Protein AF-A0A835IKH9-F1 (afdb_monomer_lite)

Organism: NCBI:txid261450

Foldseek 3Di:
DPPPDDPDPPDDDDDPDDDPPPDDDPVVVPPDPPPDDDDDPVCVVVPPDDDDPDDDDPDDLVVVVCPAQCVVCLVVLLVCQVVDQEDEDEDAPRSCVQQVSLVSCVVVPLLVQFAAEDEDQDPVCLVVSQVVNCVSVVHDEQACTYEDEPPDGSHDPNHRYYYYYPLQQVLLVLLLVLLVVLPDFADADPVCNVVQVVLLPLDDPLDDSSSSSSVLVVCVVVVVDPVVCVNNRTDSVSSVSSVVSSVVVVVVVCVVPPPPSDDDDPDVDHVSRNRSGSHDYDYDYPVVPDDD

InterPro domains:
  IPR027417 P-loop containing nucleoside triphosphate hydrolase [G3DSA:3.40.50.300] (40-197)
  IPR027417 P-loop containing nucleoside triphosphate hydrolase [SSF52540] (58-181)

Radius of gyration: 28.36 Å; chains: 1; bounding box: 48×45×103 Å

Structure (mmCIF, N/CA/C/O backbone):
data_AF-A0A835IKH9-F1
#
_entry.id   AF-A0A835IKH9-F1
#
loop_
_atom_site.group_PDB
_atom_site.id
_atom_site.type_symbol
_atom_site.label_atom_id
_atom_site.label_alt_id
_atom_site.label_comp_id
_atom_site.label_asym_id
_atom_site.label_entity_id
_atom_site.label_seq_id
_atom_site.pdbx_PDB_ins_code
_atom_site.Cartn_x
_atom_site.Cartn_y
_atom_site.Cartn_z
_atom_site.occupancy
_atom_site.B_iso_or_equiv
_atom_site.auth_seq_id
_atom_site.auth_comp_id
_atom_site.auth_asym_id
_atom_site.auth_atom_id
_atom_site.pdbx_PDB_model_num
ATOM 1 N N . MET A 1 1 ? -4.787 15.982 52.748 1.00 37.25 1 MET A N 1
ATOM 2 C CA . MET A 1 1 ? -3.464 16.384 53.278 1.00 37.25 1 MET A CA 1
ATOM 3 C C . MET A 1 1 ? -2.354 15.425 52.815 1.00 37.25 1 MET A C 1
ATOM 5 O O . MET A 1 1 ? -1.615 14.912 53.637 1.00 37.25 1 MET A O 1
ATOM 9 N N . LEU A 1 2 ? -2.223 15.139 51.511 1.00 38.31 2 LEU A N 1
ATOM 10 C CA . LEU A 1 2 ? -1.161 14.246 50.994 1.00 38.31 2 LEU A CA 1
ATOM 11 C C . LEU A 1 2 ? -0.398 14.823 49.787 1.00 38.31 2 LEU A C 1
ATOM 13 O O . LEU A 1 2 ? 0.524 14.180 49.296 1.00 38.31 2 LEU A O 1
ATOM 17 N N . ASP A 1 3 ? -0.714 16.048 49.358 1.00 37.41 3 ASP A N 1
ATOM 18 C CA . ASP A 1 3 ? -0.035 16.710 48.232 1.00 37.41 3 ASP A CA 1
ATOM 19 C C . ASP A 1 3 ? 1.155 17.589 48.653 1.00 37.41 3 ASP A C 1
ATOM 21 O O . ASP A 1 3 ? 1.734 18.295 47.833 1.00 37.41 3 ASP A O 1
ATOM 25 N N . SER A 1 4 ? 1.578 17.509 49.916 1.00 48.09 4 SER A N 1
ATOM 26 C CA . SER A 1 4 ? 2.620 18.380 50.477 1.00 48.09 4 SER A CA 1
ATOM 27 C C . SER A 1 4 ? 3.957 17.672 50.718 1.00 48.09 4 SER A C 1
ATOM 29 O O . SER A 1 4 ? 4.697 18.069 51.611 1.00 48.09 4 SER A O 1
ATOM 31 N N . ILE A 1 5 ? 4.292 16.613 49.969 1.00 43.69 5 ILE A N 1
ATOM 32 C CA . ILE A 1 5 ? 5.592 15.934 50.126 1.00 43.69 5 ILE A CA 1
ATOM 33 C C . ILE A 1 5 ? 6.611 16.544 49.145 1.00 43.69 5 ILE A C 1
ATOM 35 O O . ILE A 1 5 ? 6.487 16.342 47.931 1.00 43.69 5 ILE A O 1
ATOM 39 N N . PRO A 1 6 ? 7.631 17.280 49.626 1.00 40.69 6 PRO A N 1
ATOM 40 C CA . PRO A 1 6 ? 8.635 17.891 48.765 1.00 40.69 6 PRO A CA 1
ATOM 41 C C . PRO A 1 6 ? 9.505 16.829 48.074 1.00 40.69 6 PRO A C 1
ATOM 43 O O . PRO A 1 6 ? 10.029 15.909 48.697 1.00 40.69 6 PRO A O 1
ATOM 46 N N . LYS A 1 7 ? 9.687 16.983 46.757 1.00 50.19 7 LYS A N 1
ATOM 47 C CA . LYS A 1 7 ? 10.396 16.037 45.871 1.00 50.19 7 LYS A CA 1
ATOM 48 C C . LYS A 1 7 ? 11.925 16.196 45.843 1.00 50.19 7 LYS A C 1
ATOM 50 O O . LYS A 1 7 ? 12.571 15.628 44.971 1.00 50.19 7 LYS A O 1
ATOM 55 N N . ASN A 1 8 ? 12.522 16.933 46.780 1.00 41.19 8 ASN A N 1
ATOM 56 C CA . ASN A 1 8 ? 13.977 17.099 46.866 1.00 41.19 8 ASN A CA 1
ATOM 57 C C . ASN A 1 8 ? 14.473 16.726 48.267 1.00 41.19 8 ASN A C 1
ATOM 59 O O . ASN A 1 8 ? 14.292 17.476 49.220 1.00 41.19 8 ASN A O 1
ATOM 63 N N . LEU A 1 9 ? 15.113 15.559 48.379 1.00 51.41 9 LEU A N 1
ATOM 64 C CA . LEU A 1 9 ? 15.534 14.943 49.645 1.00 51.41 9 LEU A CA 1
ATOM 65 C C . LEU A 1 9 ? 16.794 15.549 50.299 1.00 51.41 9 LEU A C 1
ATOM 67 O O . LEU A 1 9 ? 17.193 15.071 51.354 1.00 51.41 9 LEU A O 1
ATOM 71 N N . ASN A 1 10 ? 17.408 16.591 49.729 1.00 50.12 10 ASN A N 1
ATOM 72 C CA . ASN A 1 10 ? 18.646 17.183 50.267 1.00 50.12 10 ASN A CA 1
ATOM 73 C C . ASN A 1 10 ? 18.495 18.603 50.826 1.00 50.12 10 ASN A C 1
ATOM 75 O O . ASN A 1 10 ? 19.497 19.220 51.179 1.00 50.12 10 ASN A O 1
ATOM 79 N N . HIS A 1 11 ? 17.275 19.130 50.942 1.00 47.19 11 HIS A N 1
ATOM 80 C CA . HIS A 1 11 ? 17.058 20.400 51.630 1.00 47.19 11 HIS A CA 1
ATOM 81 C C . HIS A 1 11 ? 16.046 20.228 52.757 1.00 47.19 11 HIS A C 1
ATOM 83 O O . HIS A 1 11 ? 14.885 19.892 52.530 1.00 47.19 11 HIS A O 1
ATOM 89 N N . THR A 1 12 ? 16.508 20.461 53.985 1.00 45.16 12 THR A N 1
ATOM 90 C CA . THR A 1 12 ? 15.720 20.392 55.217 1.00 45.16 12 THR A CA 1
ATOM 91 C C . THR A 1 12 ? 14.761 21.579 55.262 1.00 45.16 12 THR A C 1
ATOM 93 O O . THR A 1 12 ? 15.064 22.622 55.839 1.00 45.16 12 THR A O 1
ATOM 96 N N . TRP A 1 13 ? 13.620 21.466 54.589 1.00 46.72 13 TRP A N 1
ATOM 97 C CA . TRP A 1 13 ? 12.565 22.466 54.695 1.00 46.72 13 TRP A CA 1
ATOM 98 C C . TRP A 1 13 ? 11.983 22.420 56.116 1.00 46.72 13 TRP A C 1
ATOM 100 O O . TRP A 1 13 ? 11.507 21.377 56.561 1.00 46.72 13 TRP A O 1
ATOM 110 N N . LYS A 1 14 ? 12.100 23.531 56.854 1.00 49.41 14 LYS A N 1
ATOM 111 C CA . LYS A 1 14 ? 11.530 23.694 58.196 1.00 49.41 14 LYS A CA 1
ATOM 112 C C . LYS A 1 14 ? 10.186 24.395 58.071 1.00 49.41 14 LYS A C 1
ATOM 114 O O . LYS A 1 14 ? 10.146 25.549 57.652 1.00 49.41 14 LYS A O 1
ATOM 119 N N . ASP A 1 15 ? 9.129 23.701 58.466 1.00 52.56 15 ASP A N 1
ATOM 120 C CA . ASP A 1 15 ? 7.788 24.266 58.547 1.00 52.56 15 ASP A CA 1
ATOM 121 C C . ASP A 1 15 ? 7.724 25.339 59.657 1.00 52.56 15 ASP A C 1
ATOM 123 O O . ASP A 1 15 ? 8.093 25.039 60.800 1.00 52.56 15 ASP A O 1
ATOM 127 N N . PRO A 1 16 ? 7.316 26.588 59.358 1.00 45.16 16 PRO A N 1
ATOM 128 C CA . PRO A 1 16 ? 7.163 27.642 60.357 1.00 45.16 16 PRO A CA 1
ATOM 129 C C . PRO A 1 16 ? 5.932 27.478 61.264 1.00 45.16 16 PRO A C 1
ATOM 131 O O . PRO A 1 16 ? 5.786 28.269 62.196 1.00 45.16 16 PRO A O 1
ATOM 134 N N . MET A 1 17 ? 5.069 26.478 61.050 1.00 47.41 17 MET A N 1
ATOM 135 C CA . MET A 1 17 ? 3.897 26.255 61.904 1.00 47.41 17 MET A CA 1
ATOM 136 C C . MET A 1 17 ? 3.612 24.759 62.146 1.00 47.41 17 MET A C 1
ATOM 138 O O . MET A 1 17 ? 2.617 24.228 61.661 1.00 47.41 17 MET A O 1
ATOM 142 N N . PRO A 1 18 ? 4.463 24.043 62.908 1.00 43.19 18 PRO A N 1
ATOM 143 C CA . PRO A 1 18 ? 4.184 22.657 63.262 1.00 43.19 18 PRO A CA 1
ATOM 144 C C . PRO A 1 18 ? 3.106 22.590 64.353 1.00 43.19 18 PRO A C 1
ATOM 146 O O . PRO A 1 18 ? 3.276 23.171 65.429 1.00 43.19 18 PRO A O 1
ATOM 149 N N . GLU A 1 19 ? 2.026 21.842 64.114 1.00 54.59 19 GLU A N 1
ATOM 150 C CA . GLU A 1 19 ? 1.134 21.431 65.200 1.00 54.59 19 GLU A CA 1
ATOM 151 C C . GLU A 1 19 ? 1.875 20.493 66.168 1.00 54.59 19 GLU A C 1
ATOM 153 O O . GLU A 1 19 ? 2.770 19.722 65.802 1.00 54.59 19 GLU A O 1
ATOM 158 N N . THR A 1 20 ? 1.540 20.602 67.451 1.00 39.66 20 THR A N 1
ATOM 159 C CA . THR A 1 20 ? 2.219 19.901 68.544 1.00 39.66 20 THR A CA 1
ATOM 160 C C . THR A 1 20 ? 2.068 18.382 68.416 1.00 39.66 20 THR A C 1
ATOM 162 O O . THR A 1 20 ? 1.055 17.821 68.818 1.00 39.66 20 THR A O 1
ATOM 165 N N . GLY A 1 21 ? 3.101 17.712 67.895 1.00 50.72 21 GLY A N 1
ATOM 166 C CA . GLY A 1 21 ? 3.221 16.248 67.903 1.00 50.72 21 GLY A CA 1
ATOM 167 C C . GLY A 1 21 ? 3.823 15.625 66.639 1.00 50.72 21 GLY A C 1
ATOM 168 O O . GLY A 1 21 ? 4.360 14.525 66.710 1.00 50.72 21 GLY A O 1
ATOM 169 N N . GLU A 1 22 ? 3.827 16.319 65.499 1.00 46.28 22 GLU A N 1
ATOM 170 C CA . GLU A 1 22 ? 4.215 15.726 64.207 1.00 46.28 22 GLU A CA 1
ATOM 171 C C . GLU A 1 22 ? 5.708 15.885 63.872 1.00 46.28 22 GLU A C 1
ATOM 173 O O . GLU A 1 22 ? 6.100 16.440 62.847 1.00 46.28 22 GLU A O 1
ATOM 178 N N . ARG A 1 23 ? 6.591 15.371 64.734 1.00 43.19 23 ARG A N 1
ATOM 179 C CA . ARG A 1 23 ? 8.006 15.177 64.373 1.00 43.19 23 ARG A CA 1
ATOM 180 C C . ARG A 1 23 ? 8.307 13.694 64.242 1.00 43.19 23 ARG A C 1
ATOM 182 O O . ARG A 1 23 ? 8.872 13.098 65.149 1.00 43.19 23 ARG A O 1
ATOM 189 N N . HIS A 1 24 ? 7.970 13.114 63.096 1.00 50.41 24 HIS A N 1
ATOM 190 C CA . HIS A 1 24 ? 8.446 11.778 62.742 1.00 50.41 24 HIS A CA 1
ATOM 191 C C . HIS A 1 24 ? 9.644 11.886 61.801 1.00 50.41 24 HIS A C 1
ATOM 193 O O . HIS A 1 24 ? 9.582 12.537 60.755 1.00 50.41 24 HIS A O 1
ATOM 199 N N . LEU A 1 25 ? 10.759 11.254 62.177 1.00 45.50 25 LEU A N 1
ATOM 200 C CA . LEU A 1 25 ? 11.936 11.175 61.322 1.00 45.50 25 LEU A CA 1
ATOM 201 C C . LEU A 1 25 ? 11.566 10.329 60.095 1.00 45.50 25 LEU A C 1
ATOM 203 O O . LEU A 1 25 ? 11.164 9.176 60.234 1.00 45.50 25 LEU A O 1
ATOM 207 N N . ALA A 1 26 ? 11.755 10.849 58.879 1.00 46.44 26 ALA A N 1
ATOM 208 C CA . ALA A 1 26 ? 11.460 10.119 57.634 1.00 46.44 26 ALA A CA 1
ATOM 209 C C . ALA A 1 26 ? 12.183 8.753 57.523 1.00 46.44 26 ALA A C 1
ATOM 211 O O . ALA A 1 26 ? 11.811 7.899 56.719 1.00 46.44 26 ALA A O 1
ATOM 212 N N . GLN A 1 27 ? 13.215 8.529 58.341 1.00 47.34 27 GLN A N 1
ATOM 213 C CA . GLN A 1 27 ? 13.939 7.266 58.447 1.00 47.34 27 GLN A CA 1
ATOM 214 C C . GLN A 1 27 ? 13.174 6.181 59.230 1.00 47.34 27 GLN A C 1
ATOM 216 O O . GLN A 1 27 ? 13.350 5.004 58.920 1.00 47.34 27 GLN A O 1
ATOM 221 N N . GLU A 1 28 ? 12.286 6.544 60.162 1.00 42.94 28 GLU A N 1
ATOM 222 C CA . GLU A 1 28 ? 11.482 5.596 60.957 1.00 42.94 28 GLU A CA 1
ATOM 223 C C . GLU A 1 28 ? 10.323 4.974 60.158 1.00 42.94 28 GLU A C 1
ATOM 225 O O . GLU A 1 28 ? 9.886 3.862 60.446 1.00 42.94 28 GLU A O 1
ATOM 230 N N . LEU A 1 29 ? 9.873 5.629 59.081 1.00 49.16 29 LEU A N 1
ATOM 231 C CA . LEU A 1 29 ? 8.755 5.164 58.246 1.00 49.16 29 LEU A CA 1
ATOM 232 C C . LEU A 1 29 ? 9.131 4.085 57.215 1.00 49.16 29 LEU A C 1
ATOM 234 O O . LEU A 1 29 ? 8.253 3.558 56.536 1.00 49.16 29 LEU A O 1
ATOM 238 N N . ARG A 1 30 ? 10.413 3.711 57.086 1.00 47.44 30 ARG A N 1
ATOM 239 C CA . ARG A 1 30 ? 10.838 2.662 56.135 1.00 47.44 30 ARG A CA 1
ATOM 240 C C . ARG A 1 30 ? 10.563 1.229 56.612 1.00 47.44 30 ARG A C 1
ATOM 242 O O . ARG A 1 30 ? 10.616 0.319 55.790 1.00 47.44 30 ARG A O 1
ATOM 249 N N . GLY A 1 31 ? 10.277 1.019 57.900 1.00 44.88 31 GLY A N 1
ATOM 250 C CA . GLY A 1 31 ? 10.139 -0.318 58.501 1.00 44.88 31 GLY A CA 1
ATOM 251 C C . GLY A 1 31 ? 8.714 -0.760 58.849 1.00 44.88 31 GLY A C 1
ATOM 252 O O . GLY A 1 31 ? 8.501 -1.930 59.159 1.00 44.88 31 GLY A O 1
ATOM 253 N N . ILE A 1 32 ? 7.726 0.135 58.797 1.00 43.34 32 ILE A N 1
ATOM 254 C CA . ILE A 1 32 ? 6.359 -0.176 59.230 1.00 43.34 32 ILE A CA 1
ATOM 255 C C . ILE A 1 32 ? 5.534 -0.577 58.003 1.00 43.34 32 ILE A C 1
ATOM 257 O O . ILE A 1 32 ? 5.243 0.246 57.137 1.00 43.34 32 ILE A O 1
ATOM 261 N N . ARG A 1 33 ? 5.132 -1.855 57.928 1.00 44.06 33 ARG A N 1
ATOM 262 C CA . ARG A 1 33 ? 4.077 -2.320 57.011 1.00 44.06 33 ARG A CA 1
ATOM 263 C C . ARG A 1 33 ? 2.766 -1.611 57.370 1.00 44.06 33 ARG A C 1
ATOM 265 O O . ARG A 1 33 ? 1.980 -2.114 58.169 1.00 44.06 33 ARG A O 1
ATOM 272 N N . LEU A 1 34 ? 2.530 -0.449 56.768 1.00 45.41 34 LEU A N 1
ATOM 273 C CA . LEU A 1 34 ? 1.249 0.253 56.808 1.00 45.41 34 LEU A CA 1
ATOM 274 C C . LEU A 1 34 ? 0.217 -0.549 56.003 1.00 45.41 34 LEU A C 1
ATOM 276 O O . LEU A 1 34 ? 0.010 -0.332 54.814 1.00 45.41 34 LEU A O 1
ATOM 280 N N . SER A 1 35 ? -0.416 -1.508 56.672 1.00 44.59 35 SER A N 1
ATOM 281 C CA . SER A 1 35 ? -1.502 -2.352 56.160 1.00 44.59 35 SER A CA 1
ATOM 282 C C . SER A 1 35 ? -2.884 -1.689 56.278 1.00 44.59 35 SER A C 1
ATOM 284 O O . SER A 1 35 ? -3.884 -2.374 56.454 1.00 44.59 35 SER A O 1
ATOM 286 N N . GLY A 1 36 ? -2.971 -0.358 56.181 1.00 41.34 36 GLY A N 1
ATOM 287 C CA . GLY A 1 36 ? -4.218 0.346 56.507 1.00 41.34 36 GLY A CA 1
ATOM 288 C C . GLY A 1 36 ? -4.447 1.703 55.849 1.00 41.34 36 GLY A C 1
ATOM 289 O O . GLY A 1 36 ? -5.314 2.432 56.312 1.00 41.34 36 GLY A O 1
ATOM 290 N N . TYR A 1 37 ? -3.712 2.068 54.794 1.00 45.50 37 TYR A N 1
ATOM 291 C CA . TYR A 1 37 ? -4.066 3.261 54.020 1.00 45.50 37 TYR A CA 1
ATOM 292 C C . TYR A 1 37 ? -4.958 2.881 52.846 1.00 45.50 37 TYR A C 1
ATOM 294 O O . TYR A 1 37 ? -4.521 2.229 51.895 1.00 45.50 37 TYR A O 1
ATOM 302 N N . ASP A 1 38 ? -6.213 3.310 52.930 1.00 53.66 38 ASP A N 1
ATOM 303 C CA . ASP A 1 38 ? -7.192 3.180 51.865 1.00 53.66 38 ASP A CA 1
ATOM 304 C C . ASP A 1 38 ? -6.682 3.945 50.635 1.00 53.66 38 ASP A C 1
ATOM 306 O O . ASP A 1 38 ? -6.637 5.177 50.598 1.00 53.66 38 ASP A O 1
ATOM 310 N N . MET A 1 39 ? -6.169 3.208 49.647 1.00 54.81 39 MET A N 1
ATOM 311 C CA . MET A 1 39 ? -5.642 3.824 48.434 1.00 54.81 39 MET A CA 1
ATOM 312 C C . MET A 1 39 ? -6.788 4.511 47.670 1.00 54.81 39 MET A C 1
ATOM 314 O O . MET A 1 39 ? -7.838 3.893 47.476 1.00 54.81 39 MET A O 1
ATOM 318 N N . PRO A 1 40 ? -6.601 5.751 47.188 1.00 60.12 40 PRO A N 1
ATOM 319 C CA . PRO A 1 40 ? -7.570 6.407 46.313 1.00 60.12 40 PRO A CA 1
ATOM 320 C C . PRO A 1 40 ? -7.885 5.539 45.085 1.00 60.12 40 PRO A C 1
ATOM 322 O O . PRO A 1 40 ? -6.970 4.909 44.552 1.00 60.12 40 PRO A O 1
ATOM 325 N N . GLU A 1 41 ? -9.135 5.518 44.606 1.00 57.81 41 GLU A N 1
ATOM 326 C CA . GLU A 1 41 ? -9.556 4.674 43.465 1.00 57.81 41 GLU A CA 1
ATOM 327 C C . GLU A 1 41 ? -8.652 4.843 42.236 1.00 57.81 41 GLU A C 1
ATOM 329 O O . GLU A 1 41 ? -8.158 3.857 41.694 1.00 57.81 41 GLU A O 1
ATOM 334 N N . TRP A 1 42 ? -8.307 6.086 41.880 1.00 50.91 42 TRP A N 1
ATOM 335 C CA . TRP A 1 42 ? -7.398 6.379 40.763 1.00 50.91 42 TRP A CA 1
ATOM 336 C C . TRP A 1 42 ? -6.014 5.723 40.916 1.00 50.91 42 TRP A C 1
ATOM 338 O O . TRP A 1 42 ? -5.363 5.387 39.928 1.00 50.91 42 TRP A O 1
ATOM 348 N N . LYS A 1 43 ? -5.558 5.528 42.160 1.00 55.78 43 LYS A N 1
ATOM 349 C CA . LYS A 1 43 ? -4.279 4.895 42.491 1.00 55.78 43 LYS A CA 1
ATOM 350 C C . LYS A 1 43 ? -4.416 3.377 42.587 1.00 55.78 43 LYS A C 1
ATOM 352 O O . LYS A 1 43 ? -3.477 2.691 42.207 1.00 55.78 43 LYS A O 1
ATOM 357 N N . LYS A 1 44 ? -5.570 2.850 43.018 1.00 65.25 44 LYS A N 1
ATOM 358 C CA . LYS A 1 44 ? -5.912 1.413 42.950 1.00 65.25 44 LYS A CA 1
ATOM 359 C C . LYS A 1 44 ? -5.944 0.918 41.497 1.00 65.25 44 LYS A C 1
ATOM 361 O O . LYS A 1 44 ? -5.433 -0.162 41.217 1.00 65.25 44 LYS A O 1
ATOM 366 N N . ASP A 1 45 ? -6.444 1.737 40.573 1.00 56.75 45 ASP A N 1
ATOM 367 C CA . ASP A 1 45 ? -6.517 1.401 39.144 1.00 56.75 45 ASP A CA 1
ATOM 368 C C . ASP A 1 45 ? -5.171 1.488 38.410 1.00 56.75 45 ASP A C 1
ATOM 370 O O . ASP A 1 45 ? -4.955 0.774 37.426 1.00 56.75 45 ASP A O 1
ATOM 374 N N . ALA A 1 46 ? -4.253 2.328 38.896 1.00 50.56 46 ALA A N 1
ATOM 375 C CA . ALA A 1 46 ? -2.930 2.534 38.308 1.00 50.56 46 ALA A CA 1
ATOM 376 C C . ALA A 1 46 ? -1.824 1.649 38.921 1.00 50.56 46 ALA A C 1
ATOM 378 O O . ALA A 1 46 ? -0.767 1.480 38.312 1.00 50.56 46 ALA A O 1
ATOM 379 N N . TYR A 1 47 ? -2.023 1.088 40.121 1.00 45.41 47 TYR A N 1
ATOM 380 C CA . TYR A 1 47 ? -0.993 0.299 40.802 1.00 45.41 47 TYR A CA 1
ATOM 381 C C . TYR A 1 47 ? -0.829 -1.081 40.149 1.00 45.41 47 TYR A C 1
ATOM 383 O O . TYR A 1 47 ? -1.758 -1.884 40.113 1.00 45.41 47 TYR A O 1
ATOM 391 N N . GLY A 1 48 ? 0.366 -1.369 39.628 1.00 51.75 48 GLY A N 1
ATOM 392 C CA . GLY A 1 48 ? 0.712 -2.681 39.062 1.00 51.75 48 GLY A CA 1
ATOM 393 C C . GLY A 1 48 ? 0.203 -2.957 37.640 1.00 51.75 48 GLY A C 1
ATOM 394 O O . GLY A 1 48 ? 0.442 -4.047 37.128 1.00 51.75 48 GLY A O 1
ATOM 395 N N . LYS A 1 49 ? -0.458 -1.996 36.978 1.00 52.47 49 LYS A N 1
ATOM 396 C CA . LYS A 1 49 ? -0.883 -2.104 35.571 1.00 52.47 49 LYS A CA 1
ATOM 397 C C . LYS A 1 49 ? -0.063 -1.160 34.690 1.00 52.47 49 LYS A C 1
ATOM 399 O O . LYS A 1 49 ? 0.261 -0.048 35.099 1.00 52.47 49 LYS A O 1
ATOM 404 N N . THR A 1 50 ? 0.259 -1.595 33.472 1.00 49.03 50 THR A N 1
ATOM 405 C CA . THR A 1 50 ? 0.900 -0.759 32.444 1.00 49.03 50 THR A CA 1
ATOM 406 C C . THR A 1 50 ? 0.110 0.541 32.262 1.00 49.03 50 THR A C 1
ATOM 408 O O . THR A 1 50 ? -1.112 0.492 32.111 1.00 49.03 50 THR A O 1
ATOM 411 N N . LEU A 1 51 ? 0.799 1.690 32.284 1.00 45.12 51 LEU A N 1
ATOM 412 C CA . LEU A 1 51 ? 0.220 3.025 32.084 1.00 45.12 51 LEU A CA 1
ATOM 413 C C . LEU A 1 51 ? -0.571 3.071 30.765 1.00 45.12 51 LEU A C 1
ATOM 415 O O . LEU A 1 51 ? 0.011 3.174 29.688 1.00 45.12 51 LEU A O 1
ATOM 419 N N . THR A 1 52 ? -1.897 2.984 30.849 1.00 46.84 52 THR A N 1
ATOM 420 C CA . THR A 1 52 ? -2.809 3.176 29.713 1.00 46.84 52 THR A CA 1
ATOM 421 C C . THR A 1 52 ? -3.327 4.609 29.707 1.00 46.84 52 THR A C 1
ATOM 423 O O . THR A 1 52 ? -3.829 5.085 30.723 1.00 46.84 52 THR A O 1
ATOM 426 N N . PHE A 1 53 ? -3.210 5.301 28.573 1.00 43.84 53 PHE A N 1
ATOM 427 C CA . PHE A 1 53 ? -3.752 6.648 28.392 1.00 43.84 53 PHE A CA 1
ATOM 428 C C . PHE A 1 53 ? -5.272 6.580 28.158 1.00 43.84 53 PHE A C 1
ATOM 430 O O . PHE A 1 53 ? -5.710 5.946 27.203 1.00 43.84 53 PHE A O 1
ATOM 437 N N . GLY A 1 54 ? -6.065 7.246 29.008 1.00 51.88 54 GLY A N 1
ATOM 438 C CA . GLY A 1 54 ? -7.528 7.376 28.871 1.00 51.88 54 GLY A CA 1
ATOM 439 C C . GLY A 1 54 ? -8.344 6.685 29.975 1.00 51.88 54 GLY A C 1
ATOM 440 O O . GLY A 1 54 ? -7.851 5.802 30.676 1.00 51.88 54 GLY A O 1
ATOM 441 N N . GLN A 1 55 ? -9.607 7.098 30.151 1.00 49.38 55 GLN A N 1
ATOM 442 C CA . GLN A 1 55 ? -10.550 6.423 31.053 1.00 49.38 55 GLN A CA 1
ATOM 443 C C . GLN A 1 55 ? -10.902 5.039 30.492 1.00 49.38 55 GLN A C 1
ATOM 445 O O . GLN A 1 55 ? -11.461 4.932 29.400 1.00 49.38 55 GLN A O 1
ATOM 450 N N . ARG A 1 56 ? -10.613 3.967 31.242 1.00 52.09 56 ARG A N 1
ATOM 451 C CA . ARG A 1 56 ? -11.071 2.623 30.874 1.00 52.09 56 ARG A CA 1
ATOM 452 C C . ARG A 1 56 ? -12.589 2.533 31.049 1.00 52.09 56 ARG A C 1
ATOM 454 O O . ARG A 1 56 ? -13.091 2.481 32.165 1.00 52.09 56 ARG A O 1
ATOM 461 N N . SER A 1 57 ? -13.299 2.486 29.925 1.00 57.31 57 SER A N 1
ATOM 462 C CA . SER A 1 57 ? -14.071 1.288 29.585 1.00 57.31 57 SER A CA 1
ATOM 463 C C . SER A 1 57 ? -14.470 0.350 30.735 1.00 57.31 57 SER A C 1
ATOM 465 O O . SER A 1 57 ? -13.726 -0.604 30.930 1.00 57.31 57 SER A O 1
ATOM 467 N N . LYS A 1 58 ? -15.581 0.529 31.473 1.00 61.78 58 LYS A N 1
ATOM 468 C CA . LYS A 1 58 ? -16.115 -0.578 32.316 1.00 61.78 58 LYS A CA 1
ATOM 469 C C . LYS A 1 58 ? -16.783 -1.672 31.471 1.00 61.78 58 LYS A C 1
ATOM 471 O O . LYS A 1 58 ? -16.968 -2.787 31.944 1.00 61.78 58 LYS A O 1
ATOM 476 N N . LEU A 1 59 ? -17.153 -1.325 30.240 1.00 65.19 59 LEU A N 1
ATOM 477 C CA . LEU A 1 59 ? -17.761 -2.214 29.255 1.00 65.19 59 LEU A CA 1
ATOM 478 C C . LEU A 1 59 ? -16.735 -3.185 28.673 1.00 65.19 59 LEU A C 1
ATOM 480 O O . LEU A 1 59 ? -15.554 -2.843 28.543 1.00 65.19 59 LEU A O 1
ATOM 484 N N . SER A 1 60 ? -17.203 -4.358 28.251 1.00 80.31 60 SER A N 1
ATOM 485 C CA . SER A 1 60 ? -16.387 -5.284 27.465 1.00 80.31 60 SER A CA 1
ATOM 486 C C . SER A 1 60 ? -15.958 -4.643 26.138 1.00 80.31 60 SER A C 1
ATOM 488 O O . SER A 1 60 ? -16.623 -3.747 25.612 1.00 80.31 60 SER A O 1
ATOM 490 N N . ILE A 1 61 ? -14.844 -5.102 25.563 1.00 79.00 61 ILE A N 1
ATOM 491 C CA . ILE A 1 61 ? -14.325 -4.564 24.295 1.00 79.00 61 ILE A CA 1
ATOM 492 C C . ILE A 1 61 ? -15.347 -4.683 23.150 1.00 79.00 61 ILE A C 1
ATOM 494 O O . ILE A 1 61 ? -15.448 -3.800 22.301 1.00 79.00 61 ILE A O 1
ATOM 498 N N . GLN A 1 62 ? -16.173 -5.732 23.165 1.00 78.38 62 GLN A N 1
ATOM 499 C CA . GLN A 1 62 ? -17.231 -5.941 22.178 1.00 78.38 62 GLN A CA 1
ATOM 500 C C . GLN A 1 62 ? -18.371 -4.928 22.334 1.00 78.38 62 GLN A C 1
ATOM 502 O O . GLN A 1 62 ? -18.801 -4.340 21.344 1.00 78.38 62 GLN A O 1
ATOM 507 N N . GLU A 1 63 ? -18.830 -4.665 23.559 1.00 83.38 63 GLU A N 1
ATOM 508 C CA . GLU A 1 63 ? -19.871 -3.660 23.824 1.00 83.38 63 GLU A CA 1
ATOM 509 C C . GLU A 1 63 ? -19.395 -2.246 23.475 1.00 83.38 63 GLU A C 1
ATOM 511 O O . GLU A 1 63 ? -20.146 -1.458 22.897 1.00 83.38 63 GLU A O 1
ATOM 516 N N . GLN A 1 64 ? -18.123 -1.936 23.752 1.00 82.44 64 GLN A N 1
ATOM 517 C CA . GLN A 1 64 ? -17.510 -0.674 23.333 1.00 82.44 64 GLN A CA 1
ATOM 518 C C . GLN A 1 64 ? -17.558 -0.516 21.808 1.00 82.44 64 GLN A C 1
ATOM 520 O O . GLN A 1 64 ? -17.996 0.527 21.321 1.00 82.44 64 GLN A O 1
ATOM 525 N N . ARG A 1 65 ? -17.192 -1.556 21.045 1.00 83.00 65 ARG A N 1
ATOM 526 C CA . ARG A 1 65 ? -17.259 -1.544 19.572 1.00 83.00 65 ARG A CA 1
ATOM 527 C C . ARG A 1 65 ? -18.686 -1.364 19.053 1.00 83.00 65 ARG A C 1
ATOM 529 O O . ARG A 1 65 ? -18.895 -0.598 18.116 1.00 83.00 65 ARG A O 1
ATOM 536 N N . GLN A 1 66 ? -19.668 -2.018 19.673 1.00 87.25 66 GLN A N 1
ATOM 537 C CA . GLN A 1 66 ? -21.083 -1.898 19.294 1.00 87.25 66 GLN A CA 1
ATOM 538 C C . GLN A 1 66 ? -21.674 -0.511 19.591 1.00 87.25 66 GLN A C 1
ATOM 540 O O . GLN A 1 66 ? -22.615 -0.087 18.920 1.00 87.25 66 GLN A O 1
ATOM 545 N N . SER A 1 67 ? -21.114 0.209 20.568 1.00 88.56 67 SER A N 1
ATOM 546 C CA . SER A 1 67 ? -21.538 1.570 20.917 1.00 88.56 67 SER A CA 1
ATOM 547 C C . SER A 1 67 ? -21.106 2.632 19.894 1.00 88.56 67 SER A C 1
ATOM 549 O O . SER A 1 67 ? -21.688 3.719 19.853 1.00 88.56 67 SER A O 1
ATOM 551 N N . LEU A 1 68 ? -20.111 2.329 19.047 1.00 89.25 68 LEU A N 1
ATOM 552 C CA . LEU A 1 68 ? -19.580 3.278 18.069 1.00 89.25 68 LEU A CA 1
ATOM 553 C C . LEU A 1 68 ? -20.614 3.587 16.971 1.00 89.25 68 LEU A C 1
ATOM 555 O O . LEU A 1 68 ? -21.249 2.666 16.450 1.00 89.25 68 LEU A O 1
ATOM 559 N N . PRO A 1 69 ? -20.743 4.856 16.530 1.00 90.19 69 PRO A N 1
ATOM 560 C CA . PRO A 1 69 ? -21.725 5.250 15.516 1.00 90.19 69 PRO A CA 1
ATOM 561 C C . PRO A 1 69 ? -21.669 4.424 14.224 1.00 90.19 69 PRO A C 1
ATOM 563 O O . PRO A 1 69 ? -22.711 4.111 13.650 1.00 90.19 69 PRO A O 1
ATOM 566 N N . ILE A 1 70 ? -20.467 4.032 13.787 1.00 91.06 70 ILE A N 1
ATOM 567 C CA . ILE A 1 70 ? -20.267 3.262 12.553 1.00 91.06 70 ILE A CA 1
ATOM 568 C C . ILE A 1 70 ? -20.867 1.851 12.601 1.00 91.06 70 ILE A C 1
ATOM 570 O O . ILE A 1 70 ? -21.188 1.294 11.553 1.00 91.06 70 ILE A O 1
ATOM 574 N N . TYR A 1 71 ? -21.073 1.281 13.794 1.00 92.12 71 TYR A N 1
ATOM 575 C CA . TYR A 1 71 ? -21.597 -0.077 13.941 1.00 92.12 71 TYR A CA 1
ATOM 576 C C . TYR A 1 71 ? -23.007 -0.216 13.353 1.00 92.12 71 TYR A C 1
ATOM 578 O O . TYR A 1 71 ? -23.315 -1.215 12.702 1.00 92.12 71 TYR A O 1
ATOM 586 N N . LYS A 1 72 ? -23.843 0.823 13.497 1.00 92.50 72 LYS A N 1
ATOM 587 C CA . LYS A 1 72 ? -25.208 0.857 12.942 1.00 92.50 72 LYS A CA 1
ATOM 588 C C . LYS A 1 72 ? -25.223 0.733 11.416 1.00 92.50 72 LYS A C 1
ATOM 590 O O . LYS A 1 72 ? -26.149 0.151 10.867 1.00 92.50 72 LYS A O 1
ATOM 595 N N . LEU A 1 73 ? -24.179 1.235 10.755 1.00 92.38 73 LEU A N 1
ATOM 596 C CA . LEU A 1 73 ? -24.038 1.261 9.298 1.00 92.38 73 LEU A CA 1
ATOM 597 C C . LEU A 1 73 ? -23.180 0.106 8.760 1.00 92.38 73 LEU A C 1
ATOM 599 O O . LEU A 1 73 ? -22.893 0.065 7.569 1.00 92.38 73 LEU A O 1
ATOM 603 N N . LYS A 1 74 ? -22.768 -0.854 9.604 1.00 91.75 74 LYS A N 1
ATOM 604 C CA . LYS A 1 74 ? -21.859 -1.947 9.215 1.00 91.75 74 LYS A CA 1
ATOM 605 C C . LYS A 1 74 ? -22.331 -2.699 7.967 1.00 91.75 74 LYS A C 1
ATOM 607 O O . LYS A 1 74 ? -21.539 -2.923 7.057 1.00 91.75 74 LYS A O 1
ATOM 612 N N . LYS A 1 75 ? -23.609 -3.096 7.925 1.00 93.50 75 LYS A N 1
ATOM 613 C CA . LYS A 1 75 ? -24.170 -3.876 6.806 1.00 93.50 75 LYS A CA 1
ATOM 614 C C . LYS A 1 75 ? -24.198 -3.069 5.509 1.00 93.50 75 LYS A C 1
ATOM 616 O O . LYS A 1 75 ? -23.765 -3.568 4.479 1.00 93.50 75 LYS A O 1
ATOM 621 N N . GLU A 1 76 ? -24.663 -1.825 5.587 1.00 93.75 76 GLU A N 1
ATOM 622 C CA . GLU A 1 76 ? -24.712 -0.905 4.446 1.00 93.75 76 GLU A CA 1
ATOM 623 C C . GLU A 1 76 ? -23.310 -0.603 3.914 1.00 93.75 76 GLU A C 1
ATOM 625 O O . GLU A 1 76 ? -23.105 -0.596 2.707 1.00 93.75 76 GLU A O 1
ATOM 630 N N . LEU A 1 77 ? -22.326 -0.431 4.804 1.00 91.38 77 LEU A N 1
ATOM 631 C CA . LEU A 1 77 ? -20.938 -0.187 4.424 1.00 91.38 77 LEU A CA 1
ATOM 632 C C . LEU A 1 77 ? -20.337 -1.384 3.685 1.00 91.38 77 LEU A C 1
ATOM 634 O O . LEU A 1 77 ? -19.736 -1.199 2.634 1.00 91.38 77 LEU A O 1
ATOM 638 N N . VAL A 1 78 ? -20.506 -2.605 4.199 1.00 91.69 78 VAL A N 1
ATOM 639 C CA . VAL A 1 78 ? -19.980 -3.813 3.536 1.00 91.69 78 VAL A CA 1
ATOM 640 C C . VAL A 1 78 ? -20.637 -4.020 2.169 1.00 91.69 78 VAL A C 1
ATOM 642 O O . VAL A 1 78 ? -19.937 -4.335 1.208 1.00 91.69 78 VAL A O 1
ATOM 645 N N . GLN A 1 79 ? -21.949 -3.786 2.065 1.00 93.12 79 GLN A N 1
ATOM 646 C CA . GLN A 1 79 ? -22.666 -3.850 0.791 1.00 93.12 79 GLN A CA 1
ATOM 647 C C . GLN A 1 79 ? -22.160 -2.784 -0.191 1.00 93.12 79 GLN A C 1
ATOM 649 O O . GLN A 1 79 ? -21.825 -3.100 -1.326 1.00 93.12 79 GLN A O 1
ATOM 654 N N . ALA A 1 80 ? -22.004 -1.538 0.261 1.00 93.00 80 ALA A N 1
ATOM 655 C CA . ALA A 1 80 ? -21.497 -0.452 -0.572 1.00 93.00 80 ALA A CA 1
ATOM 656 C C . ALA A 1 80 ? -20.066 -0.708 -1.069 1.00 93.00 80 ALA A C 1
ATOM 658 O O . ALA A 1 80 ? -19.745 -0.324 -2.190 1.00 93.00 80 ALA A O 1
ATOM 659 N N . VAL A 1 81 ? -19.216 -1.362 -0.269 1.00 90.88 81 VAL A N 1
ATOM 660 C CA . VAL A 1 81 ? -17.874 -1.783 -0.708 1.00 90.88 81 VAL A CA 1
ATOM 661 C C . VAL A 1 81 ? -17.947 -2.906 -1.742 1.00 90.88 81 VAL A C 1
ATOM 663 O O . VAL A 1 81 ? -17.135 -2.925 -2.659 1.00 90.88 81 VAL A O 1
ATOM 666 N N . HIS A 1 82 ? -18.913 -3.819 -1.632 1.00 89.75 82 HIS A N 1
ATOM 667 C CA . HIS A 1 82 ? -19.101 -4.873 -2.630 1.00 89.75 82 HIS A CA 1
ATOM 668 C C . HIS A 1 82 ? -19.557 -4.311 -3.984 1.00 89.75 82 HIS A C 1
ATOM 670 O O . HIS A 1 82 ? -19.080 -4.744 -5.030 1.00 89.75 82 HIS A O 1
ATOM 676 N N . ASP A 1 83 ? -20.445 -3.316 -3.954 1.00 92.31 83 ASP A N 1
ATOM 677 C CA . ASP A 1 83 ? -21.065 -2.755 -5.156 1.00 92.31 83 ASP A CA 1
ATOM 678 C C . ASP A 1 83 ? -20.192 -1.695 -5.855 1.00 92.31 83 ASP A C 1
ATOM 680 O O . ASP A 1 83 ? -20.444 -1.350 -7.010 1.00 92.31 83 ASP A O 1
ATOM 684 N N . ASN A 1 84 ? -19.167 -1.158 -5.178 1.00 88.31 84 ASN A N 1
ATOM 685 C CA . ASN A 1 84 ? -18.355 -0.051 -5.684 1.00 88.31 84 ASN A CA 1
ATOM 686 C C . ASN A 1 84 ? -16.853 -0.315 -5.552 1.00 88.31 84 ASN A C 1
ATOM 688 O O . ASN A 1 84 ? -16.336 -0.554 -4.465 1.00 88.31 84 ASN A O 1
ATOM 692 N N . GLN A 1 85 ? -16.115 -0.111 -6.647 1.00 82.12 85 GLN A N 1
ATOM 693 C CA . GLN A 1 85 ? -14.649 -0.186 -6.644 1.00 82.12 85 GLN A CA 1
ATOM 694 C C . GLN A 1 85 ? -13.999 0.906 -5.767 1.00 82.12 85 GLN A C 1
ATOM 696 O O . GLN A 1 85 ? -12.927 0.695 -5.190 1.00 82.12 85 GLN A O 1
ATOM 701 N N . VAL A 1 86 ? -14.644 2.075 -5.667 1.00 87.62 86 VAL A N 1
ATOM 702 C CA . VAL A 1 86 ? -14.201 3.216 -4.854 1.00 87.62 86 VAL A CA 1
ATOM 703 C C . VAL A 1 86 ? -15.366 3.718 -4.012 1.00 87.62 86 VAL A C 1
ATOM 705 O O . VAL A 1 86 ? -16.408 4.085 -4.550 1.00 87.62 86 VAL A O 1
ATOM 708 N N . LEU A 1 87 ? -15.160 3.788 -2.696 1.00 89.00 87 LEU A N 1
ATOM 709 C CA . LEU A 1 87 ? -16.138 4.318 -1.747 1.00 89.00 87 LEU A CA 1
ATOM 710 C C . LEU A 1 87 ? -15.512 5.422 -0.891 1.00 89.00 87 LEU A C 1
ATOM 712 O O . LEU A 1 87 ? -14.442 5.245 -0.300 1.00 89.00 87 LEU A O 1
ATOM 716 N N . VAL A 1 88 ? -16.209 6.556 -0.794 1.00 89.06 88 VAL A N 1
ATOM 717 C CA . VAL A 1 88 ? -15.841 7.665 0.093 1.00 89.06 88 VAL A CA 1
ATOM 718 C C . VAL A 1 88 ? -16.669 7.570 1.367 1.00 89.06 88 VAL A C 1
ATOM 720 O O . VAL A 1 88 ? -17.892 7.676 1.327 1.00 89.06 88 VAL A O 1
ATOM 723 N N . VAL A 1 89 ? -15.999 7.394 2.506 1.00 86.81 89 VAL A N 1
ATOM 724 C CA . VAL A 1 89 ? -16.659 7.305 3.815 1.00 86.81 89 VAL A CA 1
ATOM 725 C C . VAL A 1 89 ? -16.363 8.565 4.618 1.00 86.81 89 VAL A C 1
ATOM 727 O O . VAL A 1 89 ? -15.206 8.860 4.929 1.00 86.81 89 VAL A O 1
ATOM 730 N N . ILE A 1 90 ? -17.422 9.287 4.984 1.00 88.56 90 ILE A N 1
ATOM 731 C CA . ILE A 1 90 ? -17.359 10.532 5.755 1.00 88.56 90 ILE A CA 1
ATOM 732 C C . ILE A 1 90 ? -17.932 10.286 7.152 1.00 88.56 90 ILE A C 1
ATOM 734 O O . ILE A 1 90 ? -18.932 9.593 7.321 1.00 88.56 90 ILE A O 1
ATOM 738 N N . GLY A 1 91 ? -17.304 10.865 8.173 1.00 85.06 91 GLY A N 1
ATOM 739 C CA . GLY A 1 91 ? -17.867 10.904 9.520 1.00 85.06 91 GLY A CA 1
ATOM 740 C C . GLY A 1 91 ? -16.985 11.672 10.497 1.00 85.06 91 GLY A C 1
ATOM 741 O O . GLY A 1 91 ? -15.801 11.894 10.237 1.00 85.06 91 GLY A O 1
ATOM 742 N N . GLU A 1 92 ? -17.520 12.000 11.667 1.00 87.00 92 GLU A N 1
ATOM 743 C CA . GLU A 1 92 ? -16.804 12.747 12.710 1.00 87.00 92 GLU A CA 1
ATOM 744 C C . GLU A 1 92 ? -15.643 11.954 13.340 1.00 87.00 92 GLU A C 1
ATOM 746 O O . GLU A 1 92 ? -15.589 10.720 13.295 1.00 87.00 92 GLU A O 1
ATOM 751 N N . THR A 1 93 ? -14.668 12.649 13.928 1.00 85.62 93 THR A N 1
ATOM 752 C CA . THR A 1 93 ? -13.591 12.004 14.700 1.00 85.62 93 THR A CA 1
ATOM 753 C C . THR A 1 93 ? -14.187 11.232 15.878 1.00 85.62 93 THR A C 1
ATOM 755 O O . THR A 1 93 ? -15.087 11.720 16.548 1.00 85.62 93 THR A O 1
ATOM 758 N N . GLY A 1 94 ? -13.704 10.013 16.129 1.00 82.62 94 GLY A N 1
ATOM 759 C CA . GLY A 1 94 ? -14.265 9.141 17.170 1.00 82.62 94 GLY A CA 1
ATOM 760 C C . GLY A 1 94 ? -15.450 8.283 16.715 1.00 82.62 94 GLY A C 1
ATOM 761 O O . GLY A 1 94 ? -15.876 7.407 17.456 1.00 82.62 94 GLY A O 1
ATOM 762 N N . SER A 1 95 ? -15.926 8.427 15.471 1.00 86.75 95 SER A N 1
ATOM 763 C CA . SER A 1 95 ? -17.014 7.589 14.943 1.00 86.75 95 SER A CA 1
ATOM 764 C C . SER A 1 95 ? -16.642 6.114 14.720 1.00 86.75 95 SER A C 1
ATOM 766 O O . SER A 1 95 ? -17.523 5.305 14.441 1.00 86.75 95 SER A O 1
ATOM 768 N N . GLY A 1 96 ? -15.352 5.765 14.805 1.00 85.75 96 GLY A N 1
ATOM 769 C CA . GLY A 1 96 ? -14.844 4.403 14.607 1.00 85.75 96 GLY A CA 1
ATOM 770 C C . GLY A 1 96 ? -14.370 4.070 13.187 1.00 85.75 96 GLY A C 1
ATOM 771 O O . GLY A 1 96 ? -14.093 2.912 12.915 1.00 85.75 96 GLY A O 1
ATOM 772 N N . LYS A 1 97 ? -14.244 5.048 12.274 1.00 88.12 97 LYS A N 1
ATOM 773 C CA . LYS A 1 97 ? -13.842 4.807 10.866 1.00 88.12 97 LYS A CA 1
ATOM 774 C C . LYS A 1 97 ? -12.551 3.990 10.733 1.00 88.12 97 LYS A C 1
ATOM 776 O O . LYS A 1 97 ? -12.568 2.886 10.209 1.00 88.12 97 LYS A O 1
ATOM 781 N N . THR A 1 98 ? -11.435 4.525 11.216 1.00 84.38 98 THR A N 1
ATOM 782 C CA . THR A 1 98 ? -10.103 3.935 11.005 1.00 84.38 98 THR A CA 1
ATOM 783 C C . THR A 1 98 ? -9.907 2.597 11.722 1.00 84.38 98 THR A C 1
ATOM 785 O O . THR A 1 98 ? -9.147 1.749 11.257 1.00 84.38 98 THR A O 1
ATOM 788 N N . THR A 1 99 ? -10.581 2.408 12.858 1.00 87.12 99 THR A N 1
ATOM 789 C CA . THR A 1 99 ? -10.461 1.196 13.675 1.00 87.12 99 THR A CA 1
ATOM 790 C C . THR A 1 99 ? -11.413 0.098 13.215 1.00 87.12 99 THR A C 1
ATOM 792 O O . THR A 1 99 ? -10.991 -1.046 13.112 1.00 87.12 99 THR A O 1
ATOM 795 N N . GLN A 1 100 ? -12.673 0.421 12.904 1.00 91.25 100 GLN A N 1
ATOM 796 C CA . GLN A 1 100 ? -13.704 -0.587 12.636 1.00 91.25 100 GLN A CA 1
ATOM 797 C C . GLN A 1 100 ? -13.852 -0.957 11.159 1.00 91.25 100 GLN A C 1
ATOM 799 O O . GLN A 1 100 ? -14.177 -2.103 10.869 1.00 91.25 100 GLN A O 1
ATOM 804 N N . VAL A 1 101 ? -13.615 -0.033 10.217 1.00 91.62 101 VAL A N 1
ATOM 805 C CA . VAL A 1 101 ? -13.820 -0.332 8.784 1.00 91.62 101 VAL A CA 1
ATOM 806 C C . VAL A 1 101 ? -12.910 -1.462 8.323 1.00 91.62 101 VAL A C 1
ATOM 808 O O . VAL A 1 101 ? -13.378 -2.386 7.669 1.00 91.62 101 VAL A O 1
ATOM 811 N N . THR A 1 102 ? -11.632 -1.425 8.703 1.00 91.38 102 THR A N 1
ATOM 812 C CA . THR A 1 102 ? -10.677 -2.493 8.381 1.00 91.38 102 THR A CA 1
ATOM 813 C C . THR A 1 102 ? -11.161 -3.833 8.926 1.00 91.38 102 THR A C 1
ATOM 815 O O . THR A 1 102 ? -11.230 -4.793 8.171 1.00 91.38 102 THR A O 1
ATOM 818 N N . GLN A 1 103 ? -11.595 -3.882 10.188 1.00 90.62 103 GLN A N 1
ATOM 819 C CA . GLN A 1 103 ? -12.117 -5.097 10.820 1.00 90.62 103 GLN A CA 1
ATOM 820 C C . GLN A 1 103 ? -13.371 -5.629 10.115 1.00 90.62 103 GLN A C 1
ATOM 822 O O . GLN A 1 103 ? -13.460 -6.823 9.860 1.00 90.62 103 GLN A O 1
ATOM 827 N N . TYR A 1 104 ? -14.315 -4.765 9.729 1.00 92.31 104 TYR A N 1
ATOM 828 C CA . TYR A 1 104 ? -15.515 -5.197 9.003 1.00 92.31 104 TYR A CA 1
ATOM 829 C C . TYR A 1 104 ? -15.189 -5.786 7.631 1.00 92.31 104 TYR A C 1
ATOM 831 O O . TYR A 1 104 ? -15.854 -6.724 7.202 1.00 92.31 104 TYR A O 1
ATOM 839 N N . LEU A 1 105 ? -14.157 -5.273 6.961 1.00 90.50 105 LEU A N 1
ATOM 840 C CA . LEU A 1 105 ? -13.671 -5.831 5.702 1.00 90.50 105 LEU A CA 1
ATOM 841 C C . LEU A 1 105 ? -12.982 -7.190 5.905 1.00 90.50 105 LEU A C 1
ATOM 843 O O . LEU A 1 105 ? -13.197 -8.096 5.100 1.00 90.50 105 LEU A O 1
ATOM 847 N N . VAL A 1 106 ? -12.219 -7.371 6.991 1.00 90.12 106 VAL A N 1
ATOM 848 C CA . VAL A 1 106 ? -11.685 -8.695 7.369 1.00 90.12 106 VAL A CA 1
ATOM 849 C C . VAL A 1 106 ? -12.830 -9.680 7.605 1.00 90.12 106 VAL A C 1
ATOM 851 O O . VAL A 1 106 ? -12.859 -10.749 7.003 1.00 90.12 106 VAL A O 1
ATOM 854 N N . GLU A 1 107 ? -13.808 -9.301 8.430 1.00 90.50 107 GLU A N 1
ATOM 855 C CA . GLU A 1 107 ? -14.972 -10.130 8.770 1.00 90.50 107 GLU A CA 1
ATOM 856 C C . GLU A 1 107 ? -15.839 -10.467 7.542 1.00 90.50 107 GLU A C 1
ATOM 858 O O . GLU A 1 107 ? -16.447 -11.533 7.488 1.00 90.50 107 GLU A O 1
ATOM 863 N N . ALA A 1 108 ? -15.878 -9.584 6.539 1.00 89.62 108 ALA A N 1
ATOM 864 C CA . ALA A 1 108 ? -16.559 -9.813 5.266 1.00 89.62 108 ALA A CA 1
ATOM 865 C C . ALA A 1 108 ? -15.755 -10.685 4.276 1.00 89.62 108 ALA A C 1
ATOM 867 O O . ALA A 1 108 ? -16.247 -10.981 3.189 1.00 89.62 108 ALA A O 1
ATOM 868 N N . GLY A 1 109 ? -14.540 -11.114 4.635 1.00 88.12 109 GLY A N 1
ATOM 869 C CA . GLY A 1 109 ? -13.734 -12.051 3.850 1.00 88.12 109 GLY A CA 1
ATOM 870 C C . GLY A 1 109 ? -12.838 -11.414 2.785 1.00 88.12 109 GLY A C 1
ATOM 871 O O . GLY A 1 109 ? -12.280 -12.138 1.955 1.00 88.12 109 GLY A O 1
ATOM 872 N N . TYR A 1 110 ? -12.640 -10.091 2.806 1.00 85.62 110 TYR A N 1
ATOM 873 C CA . TYR A 1 110 ? -11.760 -9.411 1.842 1.00 85.62 110 TYR A CA 1
ATOM 874 C C . TYR A 1 110 ? -10.281 -9.804 1.998 1.00 85.62 110 TYR A C 1
ATOM 876 O O . TYR A 1 110 ? -9.514 -9.678 1.049 1.00 85.62 110 TYR A O 1
ATOM 884 N N . THR A 1 111 ? -9.888 -10.356 3.149 1.00 85.38 111 THR A N 1
ATOM 885 C CA . THR A 1 111 ? -8.519 -10.826 3.417 1.00 85.38 111 THR A CA 1
ATOM 886 C C . THR A 1 111 ? -8.210 -12.227 2.886 1.00 85.38 111 THR A C 1
ATOM 888 O O . THR A 1 111 ? -7.087 -12.701 3.013 1.00 85.38 111 THR A O 1
ATOM 891 N N . THR A 1 112 ? -9.175 -12.913 2.263 1.00 81.75 112 THR A N 1
ATOM 892 C CA . THR A 1 112 ? -8.960 -14.270 1.720 1.00 81.75 112 THR A CA 1
ATOM 893 C C . THR A 1 112 ? -7.988 -14.308 0.540 1.00 81.75 112 THR A C 1
ATOM 895 O O . THR A 1 112 ? -7.355 -15.335 0.305 1.00 81.75 112 THR A O 1
ATOM 898 N N . LYS A 1 113 ? -7.872 -13.205 -0.210 1.00 70.69 113 LYS A N 1
ATOM 899 C CA . LYS A 1 113 ? -7.030 -13.101 -1.414 1.00 70.69 113 LYS A CA 1
ATOM 900 C C . LYS A 1 113 ? -5.908 -12.068 -1.302 1.00 70.69 113 LYS A C 1
ATOM 902 O O . LYS A 1 113 ? -5.129 -11.943 -2.239 1.00 70.69 113 LYS A O 1
ATOM 907 N N . GLY A 1 114 ? -5.808 -11.328 -0.198 1.00 78.25 114 GLY A N 1
ATOM 908 C CA . GLY A 1 114 ? -4.795 -10.287 -0.026 1.00 78.25 114 GLY A CA 1
ATOM 909 C C . GLY A 1 114 ? -4.859 -9.595 1.331 1.00 78.25 114 GLY A C 1
ATOM 910 O O . GLY A 1 114 ? -5.615 -9.998 2.211 1.00 78.25 114 GLY A O 1
ATOM 911 N N . LYS A 1 115 ? -4.055 -8.543 1.499 1.00 85.44 115 LYS A N 1
ATOM 912 C CA . LYS A 1 115 ? -3.978 -7.762 2.742 1.00 85.44 115 LYS A CA 1
ATOM 913 C C . LYS A 1 115 ? -4.767 -6.459 2.633 1.00 85.44 115 LYS A C 1
ATOM 915 O O . LYS A 1 115 ? -4.867 -5.868 1.560 1.00 85.44 115 LYS A O 1
ATOM 920 N N . ILE A 1 116 ? -5.282 -5.971 3.756 1.00 89.12 116 ILE A N 1
ATOM 921 C CA . ILE A 1 116 ? -5.940 -4.665 3.856 1.00 89.12 116 ILE A CA 1
ATOM 922 C C . ILE A 1 116 ? -4.922 -3.631 4.324 1.00 89.12 116 ILE A C 1
ATOM 924 O O . ILE A 1 116 ? -4.346 -3.748 5.407 1.00 89.12 116 ILE A O 1
ATOM 928 N N . GLY A 1 117 ? -4.731 -2.587 3.520 1.00 89.75 117 GLY A N 1
ATOM 929 C CA . GLY A 1 117 ? -3.870 -1.457 3.849 1.00 89.75 117 GLY A CA 1
ATOM 930 C C . GLY A 1 117 ? -4.664 -0.255 4.331 1.00 89.75 117 GLY A C 1
ATOM 931 O O . GLY A 1 117 ? -5.577 0.196 3.647 1.00 89.75 117 GLY A O 1
ATOM 932 N N . CYS A 1 118 ? -4.292 0.302 5.482 1.00 90.25 118 CYS A N 1
ATOM 933 C CA . CYS A 1 118 ? -4.848 1.566 5.959 1.00 90.25 118 CYS A CA 1
ATOM 934 C C . CYS A 1 118 ? -3.734 2.606 6.093 1.00 90.25 118 CYS A C 1
ATOM 936 O O . CYS A 1 118 ? -2.842 2.471 6.933 1.00 90.25 118 CYS A O 1
ATOM 938 N N . THR A 1 119 ? -3.777 3.649 5.263 1.00 89.62 119 THR A N 1
ATOM 939 C CA . THR A 1 119 ? -2.821 4.758 5.327 1.00 89.62 119 THR A CA 1
ATOM 940 C C . THR A 1 119 ? -3.151 5.708 6.471 1.00 89.62 119 THR A C 1
ATOM 942 O O . THR A 1 119 ? -4.314 5.994 6.752 1.00 89.62 119 THR A O 1
ATOM 945 N N . GLN A 1 120 ? -2.118 6.197 7.152 1.00 85.81 120 GLN A N 1
ATOM 946 C CA . GLN A 1 120 ? -2.205 7.202 8.201 1.00 85.81 120 GLN A CA 1
ATOM 947 C C . GLN A 1 120 ? -1.180 8.315 7.948 1.00 85.81 120 GLN A C 1
ATOM 949 O O . GLN A 1 120 ? 0.011 8.028 7.788 1.00 85.81 120 GLN A O 1
ATOM 954 N N . PRO A 1 121 ? -1.574 9.596 8.048 1.00 83.88 121 PRO A N 1
ATOM 955 C CA . PRO A 1 121 ? -0.662 10.709 7.780 1.00 83.88 121 PRO A CA 1
ATOM 956 C C . PRO A 1 121 ? 0.438 10.851 8.841 1.00 83.88 121 PRO A C 1
ATOM 958 O O . PRO A 1 121 ? 1.459 11.501 8.621 1.00 83.88 121 PRO A O 1
ATOM 961 N N . ARG A 1 122 ? 0.252 10.261 10.032 1.00 85.75 122 ARG A N 1
ATOM 962 C CA . ARG A 1 122 ? 1.183 10.382 11.163 1.00 85.75 122 ARG A CA 1
ATOM 963 C C . ARG A 1 122 ? 1.681 9.015 11.614 1.00 85.75 122 ARG A C 1
ATOM 965 O O . ARG A 1 122 ? 0.883 8.121 11.877 1.00 85.75 122 ARG A O 1
ATOM 972 N N . ARG A 1 123 ? 2.997 8.905 11.841 1.00 89.19 123 ARG A N 1
ATOM 973 C CA . ARG A 1 123 ? 3.646 7.702 12.405 1.00 89.19 123 ARG A CA 1
ATOM 974 C C . ARG A 1 123 ? 2.980 7.243 13.702 1.00 89.19 123 ARG A C 1
ATOM 976 O O . ARG A 1 123 ? 2.631 6.080 13.835 1.00 89.19 123 ARG A O 1
ATOM 983 N N . VAL A 1 124 ? 2.754 8.184 14.621 1.00 89.56 124 VAL A N 1
ATOM 984 C CA . VAL A 1 124 ? 2.150 7.900 15.932 1.00 89.56 124 VAL A CA 1
ATOM 985 C C . VAL A 1 124 ? 0.735 7.338 15.790 1.00 89.56 124 VAL A C 1
ATOM 987 O O . VAL A 1 124 ? 0.374 6.449 16.549 1.00 89.56 124 VAL A O 1
ATOM 990 N N . ALA A 1 125 ? -0.027 7.807 14.79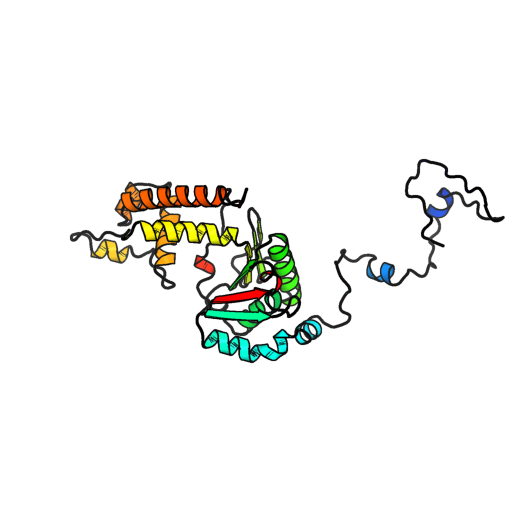3 1.00 88.50 125 ALA A N 1
ATOM 991 C CA . ALA A 1 125 ? -1.371 7.310 14.511 1.00 88.50 125 ALA A CA 1
ATOM 992 C C . ALA A 1 125 ? -1.340 5.893 13.920 1.00 88.50 125 ALA A C 1
ATOM 994 O O . ALA A 1 125 ? -2.097 5.045 14.375 1.00 88.50 125 ALA A O 1
ATOM 995 N N . ALA A 1 126 ? -0.438 5.604 12.973 1.00 89.31 126 ALA A N 1
ATOM 996 C CA . ALA A 1 126 ? -0.281 4.253 12.422 1.00 89.31 126 ALA A CA 1
ATOM 997 C C . ALA A 1 126 ? 0.026 3.228 13.526 1.00 89.31 126 ALA A C 1
ATOM 999 O O . ALA A 1 126 ? -0.649 2.209 13.639 1.00 89.31 126 ALA A O 1
ATOM 1000 N N . THR A 1 127 ? 0.997 3.538 14.391 1.00 92.12 127 THR A N 1
ATOM 1001 C CA . THR A 1 127 ? 1.397 2.651 15.488 1.00 92.12 127 THR A CA 1
ATOM 1002 C C . THR A 1 127 ? 0.318 2.525 16.564 1.00 92.12 127 THR A C 1
ATOM 1004 O O . THR A 1 127 ? 0.082 1.423 17.052 1.00 92.12 127 THR A O 1
ATOM 1007 N N . SER A 1 128 ? -0.341 3.621 16.966 1.00 91.00 128 SER A N 1
ATOM 1008 C CA . SER A 1 128 ? -1.360 3.566 18.023 1.00 91.00 128 SER A CA 1
ATOM 1009 C C . SER A 1 128 ? -2.633 2.863 17.562 1.00 91.00 128 SER A C 1
ATOM 1011 O O . SER A 1 128 ? -3.201 2.089 18.326 1.00 91.00 128 SER A O 1
ATOM 1013 N N . VAL A 1 129 ? -3.066 3.099 16.319 1.00 92.06 129 VAL A N 1
ATOM 1014 C CA . VAL A 1 129 ? -4.240 2.430 15.749 1.00 92.06 129 VAL A CA 1
ATOM 1015 C C . VAL A 1 129 ? -3.963 0.942 15.567 1.00 92.06 129 VAL A C 1
ATOM 1017 O O . VAL A 1 129 ? -4.786 0.146 15.994 1.00 92.06 129 VAL A O 1
ATOM 1020 N N . ALA A 1 130 ? -2.802 0.551 15.029 1.00 93.19 130 ALA A N 1
ATOM 1021 C CA . ALA A 1 130 ? -2.457 -0.865 14.889 1.00 93.19 130 ALA A CA 1
ATOM 1022 C C . ALA A 1 130 ? -2.454 -1.599 16.237 1.00 93.19 130 ALA A C 1
ATOM 1024 O O . ALA A 1 130 ? -2.993 -2.694 16.338 1.00 93.19 130 ALA A O 1
ATOM 1025 N N . LYS A 1 131 ? -1.904 -0.975 17.288 1.00 92.88 131 LYS A N 1
ATOM 1026 C CA . LYS A 1 131 ? -1.924 -1.532 18.649 1.00 92.88 131 LYS A CA 1
ATOM 1027 C C . LYS A 1 131 ? -3.340 -1.674 19.200 1.00 92.88 131 LYS A C 1
ATOM 1029 O O . LYS A 1 131 ? -3.685 -2.749 19.670 1.00 92.88 131 LYS A O 1
ATOM 1034 N N . GLY A 1 132 ? -4.159 -0.625 19.103 1.00 90.31 132 GLY A N 1
ATOM 1035 C CA . GLY A 1 132 ? -5.546 -0.676 19.573 1.00 90.31 132 GLY A CA 1
ATOM 1036 C C . GLY A 1 132 ? -6.381 -1.709 18.816 1.00 90.31 132 GLY A C 1
ATOM 1037 O O . GLY A 1 132 ? -7.144 -2.450 19.421 1.00 90.31 132 GLY A O 1
ATOM 1038 N N . VAL A 1 133 ? -6.184 -1.820 17.502 1.00 91.44 133 VAL A N 1
ATOM 1039 C CA . VAL A 1 133 ? -6.893 -2.805 16.678 1.00 91.44 133 VAL A CA 1
ATOM 1040 C C . VAL A 1 133 ? -6.406 -4.225 16.959 1.00 91.44 133 VAL A C 1
ATOM 1042 O O . VAL A 1 133 ? -7.239 -5.116 17.017 1.00 91.44 133 VAL A O 1
ATOM 1045 N N . ALA A 1 134 ? -5.115 -4.450 17.218 1.00 91.62 134 ALA A N 1
ATOM 1046 C CA . ALA A 1 134 ? -4.619 -5.760 17.653 1.00 91.62 134 ALA A CA 1
ATOM 1047 C C . ALA A 1 134 ? -5.237 -6.192 18.999 1.00 91.62 134 ALA A C 1
ATOM 1049 O O . ALA A 1 134 ? -5.662 -7.336 19.146 1.00 91.62 134 ALA A O 1
ATOM 1050 N N . GLU A 1 135 ? -5.367 -5.262 19.954 1.00 88.75 135 GLU A N 1
ATOM 1051 C CA . GLU A 1 135 ? -6.058 -5.508 21.229 1.00 88.75 135 GLU A CA 1
ATOM 1052 C C . GLU A 1 135 ? -7.553 -5.816 21.033 1.00 88.75 135 GLU A C 1
ATOM 1054 O O . GLU A 1 135 ? -8.084 -6.715 21.682 1.00 88.75 135 GLU A O 1
ATOM 1059 N N . GLU A 1 136 ? -8.231 -5.108 20.122 1.00 87.94 136 GLU A N 1
ATOM 1060 C CA . GLU A 1 136 ? -9.636 -5.359 19.770 1.00 87.94 136 GLU A CA 1
ATOM 1061 C C . GLU A 1 136 ? -9.850 -6.693 19.039 1.00 87.94 136 GLU A C 1
ATOM 1063 O O . GLU A 1 136 ? -10.887 -7.334 19.228 1.00 87.94 136 GLU A O 1
ATOM 1068 N N . PHE A 1 137 ? -8.889 -7.090 18.201 1.00 84.75 137 PHE A N 1
ATOM 1069 C CA . PHE A 1 137 ? -8.908 -8.336 17.435 1.00 84.75 137 PHE A CA 1
ATOM 1070 C C . PHE A 1 137 ? -8.530 -9.547 18.303 1.00 84.75 137 PHE A C 1
ATOM 1072 O O . PHE A 1 137 ? -8.926 -10.670 18.008 1.00 84.75 137 PHE A O 1
ATOM 1079 N N . GLY A 1 138 ? -7.814 -9.317 19.410 1.00 85.44 138 GLY A N 1
ATOM 1080 C CA . GLY A 1 138 ? -7.335 -10.367 20.308 1.00 85.44 138 GLY A CA 1
ATOM 1081 C C . GLY A 1 138 ? -6.061 -11.063 19.819 1.00 85.44 138 GLY A C 1
ATOM 1082 O O . GLY A 1 138 ? -5.755 -12.156 20.293 1.00 85.44 138 GLY A O 1
ATOM 1083 N N . CYS A 1 139 ? -5.317 -10.443 18.901 1.00 87.25 139 CYS A N 1
ATOM 1084 C CA . CYS A 1 139 ? -4.070 -10.969 18.347 1.00 87.25 139 CYS A CA 1
ATOM 1085 C C . CYS A 1 139 ? -2.852 -10.270 18.962 1.00 87.25 139 CYS A C 1
ATOM 1087 O O . CYS A 1 139 ? -2.959 -9.191 19.561 1.00 87.25 139 CYS A O 1
ATOM 1089 N N . ARG A 1 140 ? -1.653 -10.843 18.804 1.00 88.62 140 ARG A N 1
ATOM 1090 C CA . ARG A 1 140 ? -0.442 -10.074 19.113 1.00 88.62 140 ARG A CA 1
ATOM 1091 C C . ARG A 1 140 ? -0.195 -9.085 17.985 1.00 88.62 140 ARG A C 1
ATOM 1093 O O . ARG A 1 140 ? -0.395 -9.381 16.809 1.00 88.62 140 ARG A O 1
ATOM 1100 N N . LEU A 1 141 ? 0.268 -7.891 18.347 1.00 89.94 141 LEU A N 1
ATOM 1101 C CA . LEU A 1 141 ? 0.762 -6.944 17.356 1.00 89.94 141 LEU A CA 1
ATOM 1102 C C . LEU A 1 141 ? 1.873 -7.618 16.550 1.00 89.94 141 LEU A C 1
ATOM 1104 O O . LEU A 1 141 ? 2.773 -8.186 17.172 1.00 89.94 141 LEU A O 1
ATOM 1108 N N . ARG A 1 142 ? 1.818 -7.470 15.220 1.00 88.69 142 ARG A N 1
ATOM 1109 C CA . ARG A 1 142 ? 2.695 -8.059 14.192 1.00 88.69 142 ARG A CA 1
ATOM 1110 C C . ARG A 1 142 ? 2.185 -9.348 13.550 1.00 88.69 142 ARG A C 1
ATOM 1112 O O . ARG A 1 142 ? 2.582 -9.574 12.417 1.00 88.69 142 ARG A O 1
ATOM 1119 N N . GLU A 1 143 ? 1.334 -10.124 14.222 1.00 89.75 143 GLU A N 1
ATOM 1120 C CA . GLU A 1 143 ? 0.680 -11.313 13.645 1.00 89.75 143 GLU A CA 1
ATOM 1121 C C . GLU A 1 143 ? -0.395 -10.834 12.649 1.00 89.75 143 GLU A C 1
ATOM 1123 O O . GLU A 1 143 ? -0.080 -10.151 11.680 1.00 89.75 143 GLU A O 1
ATOM 1128 N N . GLU A 1 144 ? -1.683 -11.051 12.920 1.00 89.88 144 GLU A N 1
ATOM 1129 C CA . GLU A 1 144 ? -2.795 -10.685 12.027 1.00 89.88 144 GLU A CA 1
ATOM 1130 C C . GLU A 1 144 ? -2.911 -9.168 11.773 1.00 89.88 144 GLU A C 1
ATOM 1132 O O . GLU A 1 144 ? -3.316 -8.735 10.688 1.00 89.88 144 GLU A O 1
ATOM 1137 N N . VAL A 1 145 ? -2.520 -8.345 12.752 1.00 93.19 145 VAL A N 1
ATOM 1138 C CA . VAL A 1 145 ? -2.550 -6.878 12.671 1.00 93.19 145 VAL A CA 1
ATOM 1139 C C . VAL A 1 145 ? -1.156 -6.310 12.904 1.00 93.19 145 VAL A C 1
ATOM 1141 O O . VAL A 1 145 ? -0.537 -6.540 13.944 1.00 93.19 145 VAL A O 1
ATOM 1144 N N . GLY A 1 146 ? -0.683 -5.488 11.969 1.00 93.69 146 GLY A N 1
ATOM 1145 C CA . GLY A 1 146 ? 0.645 -4.887 12.031 1.00 93.69 146 GLY A CA 1
ATOM 1146 C C . GLY A 1 146 ? 0.704 -3.467 11.479 1.00 93.69 146 GLY A C 1
ATOM 1147 O O . GLY A 1 146 ? -0.289 -2.899 11.012 1.00 93.69 146 GLY A O 1
ATOM 1148 N N . TYR A 1 147 ? 1.893 -2.871 11.535 1.00 92.56 147 TYR A N 1
ATOM 1149 C CA . TYR A 1 147 ? 2.147 -1.567 10.929 1.00 92.56 147 TYR A CA 1
ATOM 1150 C C . TYR A 1 147 ? 3.494 -1.511 10.222 1.00 92.56 147 TYR A C 1
ATOM 1152 O O . TYR A 1 147 ? 4.458 -2.129 10.661 1.00 92.56 147 TYR A O 1
ATOM 1160 N N . ALA A 1 148 ? 3.576 -0.689 9.177 1.00 88.94 148 ALA A N 1
ATOM 1161 C CA . ALA A 1 148 ? 4.844 -0.290 8.582 1.00 88.94 148 ALA A CA 1
ATOM 1162 C C . ALA A 1 148 ? 4.965 1.224 8.541 1.00 88.94 148 ALA A C 1
ATOM 1164 O O . ALA A 1 148 ? 4.200 1.937 7.888 1.00 88.94 148 ALA A O 1
ATOM 1165 N N . ILE A 1 149 ? 5.983 1.719 9.223 1.00 88.62 149 ILE A N 1
ATOM 1166 C CA . ILE A 1 149 ? 6.399 3.106 9.144 1.00 88.62 149 ILE A CA 1
ATOM 1167 C C . ILE A 1 149 ? 7.856 3.146 8.715 1.00 88.62 149 ILE A C 1
ATOM 1169 O O . ILE A 1 149 ? 8.570 2.145 8.655 1.00 88.62 149 ILE A O 1
ATOM 1173 N N . ARG A 1 150 ? 8.341 4.339 8.398 1.00 81.25 150 ARG A N 1
ATOM 1174 C CA . ARG A 1 150 ? 9.729 4.455 7.979 1.00 81.25 150 ARG A CA 1
ATOM 1175 C C . ARG A 1 150 ? 10.685 3.983 9.081 1.00 81.25 150 ARG A C 1
ATOM 1177 O O . ARG A 1 150 ? 10.616 4.474 10.207 1.00 81.25 150 ARG A O 1
ATOM 1184 N N . PHE A 1 151 ? 11.624 3.124 8.677 1.00 82.00 151 PHE A N 1
ATOM 1185 C CA . PHE A 1 151 ? 12.642 2.475 9.515 1.00 82.00 151 PHE A CA 1
ATOM 1186 C C . PHE A 1 151 ? 12.118 1.446 10.516 1.00 82.00 151 PHE A C 1
ATOM 1188 O O . PHE A 1 151 ? 12.908 0.918 11.292 1.00 82.00 151 PHE A O 1
ATOM 1195 N N . GLU A 1 152 ? 10.823 1.152 10.502 1.00 86.44 152 GLU A N 1
ATOM 1196 C CA . GLU A 1 152 ? 10.216 0.249 11.467 1.00 86.44 152 GLU A CA 1
ATOM 1197 C C . GLU A 1 152 ? 9.050 -0.482 10.806 1.00 86.44 152 GLU A C 1
ATOM 1199 O O . GLU A 1 152 ? 7.998 0.099 10.539 1.00 86.44 152 G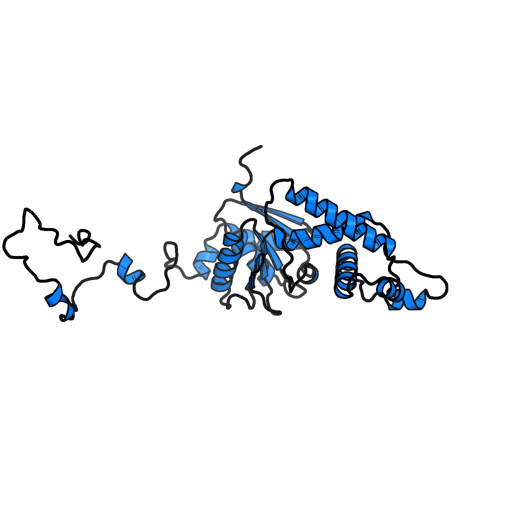LU A O 1
ATOM 1204 N N . ASP A 1 153 ? 9.273 -1.761 10.521 1.00 88.56 153 ASP A N 1
ATOM 1205 C CA . ASP A 1 153 ? 8.283 -2.655 9.933 1.00 88.56 153 ASP A CA 1
ATOM 1206 C C . ASP A 1 153 ? 7.927 -3.722 10.966 1.00 88.56 153 ASP A C 1
ATOM 1208 O O . ASP A 1 153 ? 8.764 -4.544 11.349 1.00 88.56 153 ASP A O 1
ATOM 1212 N N . CYS A 1 154 ? 6.705 -3.639 11.477 1.00 90.44 154 CYS A N 1
ATOM 1213 C CA . CYS A 1 154 ? 6.147 -4.524 12.485 1.00 90.44 154 CYS A CA 1
ATOM 1214 C C . CYS A 1 154 ? 5.040 -5.358 11.834 1.00 90.44 154 CYS A C 1
ATOM 1216 O O . CYS A 1 154 ? 3.866 -5.251 12.195 1.00 90.44 154 CYS A O 1
ATOM 1218 N N . THR A 1 155 ? 5.436 -6.170 10.852 1.00 87.88 155 THR A N 1
ATOM 1219 C CA . THR A 1 155 ? 4.590 -7.169 10.184 1.00 87.88 155 THR A CA 1
ATOM 1220 C C . THR A 1 155 ? 5.270 -8.531 10.107 1.00 87.88 155 THR A C 1
ATOM 1222 O O . THR A 1 155 ? 6.498 -8.655 10.254 1.00 87.88 155 THR A O 1
ATOM 1225 N N . GLU A 1 156 ? 4.445 -9.550 9.913 1.00 87.88 156 GLU A N 1
ATOM 1226 C CA . GLU A 1 156 ? 4.805 -10.925 9.592 1.00 87.88 156 GLU A CA 1
ATOM 1227 C C . GLU A 1 156 ? 4.035 -11.390 8.336 1.00 87.88 156 GLU A C 1
ATOM 1229 O O . GLU A 1 156 ? 3.144 -10.687 7.839 1.00 87.88 156 GLU A O 1
ATOM 1234 N N . PRO A 1 157 ? 4.416 -12.530 7.728 1.00 84.25 157 PRO A N 1
ATOM 1235 C CA . PRO A 1 157 ? 3.760 -13.018 6.513 1.00 84.25 157 PRO A CA 1
ATOM 1236 C C . PRO A 1 157 ? 2.253 -13.273 6.678 1.00 84.25 157 PRO A C 1
ATOM 1238 O O . PRO A 1 157 ? 1.518 -13.174 5.698 1.00 84.25 157 PRO A O 1
ATOM 1241 N N . ASP A 1 158 ? 1.807 -13.564 7.900 1.00 86.56 158 ASP A N 1
ATOM 1242 C CA . ASP A 1 158 ? 0.416 -13.788 8.306 1.00 86.56 158 ASP A CA 1
ATOM 1243 C C . ASP A 1 158 ? -0.376 -12.493 8.564 1.00 86.56 158 ASP A C 1
ATOM 1245 O O . ASP A 1 158 ? -1.590 -12.547 8.756 1.00 86.56 158 ASP A O 1
ATOM 1249 N N . THR A 1 159 ? 0.267 -11.319 8.520 1.00 89.06 159 THR A N 1
ATOM 1250 C CA . THR A 1 159 ? -0.424 -10.039 8.700 1.00 89.06 159 THR A CA 1
ATOM 1251 C C . THR A 1 159 ? -1.464 -9.807 7.616 1.00 89.06 159 THR A C 1
ATOM 1253 O O . THR A 1 159 ? -1.131 -9.670 6.440 1.00 89.06 159 THR A O 1
ATOM 1256 N N . VAL A 1 160 ? -2.727 -9.674 8.026 1.00 89.75 160 VAL A N 1
ATOM 1257 C CA . VAL A 1 160 ? -3.873 -9.430 7.142 1.00 89.75 160 VAL A CA 1
ATOM 1258 C C . VAL A 1 160 ? -4.292 -7.962 7.109 1.00 89.75 160 VAL A C 1
ATOM 1260 O O . VAL A 1 160 ? -4.783 -7.492 6.083 1.00 89.75 160 VAL A O 1
ATOM 1263 N N . VAL A 1 161 ? -4.066 -7.210 8.191 1.00 91.12 161 VAL A N 1
ATOM 1264 C CA . VAL A 1 161 ? -4.317 -5.761 8.252 1.00 91.12 161 VAL A CA 1
ATOM 1265 C C . VAL A 1 161 ? -3.020 -5.027 8.551 1.00 91.12 161 VAL A C 1
ATOM 1267 O O . VAL A 1 161 ? -2.409 -5.211 9.604 1.00 91.12 161 VAL A O 1
ATOM 1270 N N . LYS A 1 162 ? -2.619 -4.143 7.638 1.00 91.06 162 LYS A N 1
ATOM 1271 C CA . LYS A 1 162 ? -1.364 -3.399 7.725 1.00 91.06 162 LYS A CA 1
ATOM 1272 C C . LYS A 1 162 ? -1.628 -1.891 7.723 1.00 91.06 162 LYS A C 1
ATOM 1274 O O . LYS A 1 162 ? -2.072 -1.307 6.734 1.00 91.06 162 LYS A O 1
ATOM 1279 N N . TYR A 1 163 ? -1.336 -1.246 8.850 1.00 91.88 163 TYR A N 1
ATOM 1280 C CA . TYR A 1 163 ? -1.405 0.209 8.997 1.00 91.88 163 TYR A CA 1
ATOM 1281 C C . TYR A 1 163 ? -0.094 0.846 8.548 1.00 91.88 163 TYR A C 1
ATOM 1283 O O . TYR A 1 163 ? 0.971 0.544 9.082 1.00 91.88 163 TYR A O 1
ATOM 1291 N N . VAL A 1 164 ? -0.138 1.745 7.573 1.00 88.75 164 VAL A N 1
ATOM 1292 C CA . VAL A 1 164 ? 1.077 2.310 6.976 1.00 88.75 164 VAL A CA 1
ATOM 1293 C C . VAL A 1 164 ? 1.060 3.822 6.975 1.00 88.75 164 VAL A C 1
ATOM 1295 O O . VAL A 1 164 ? 0.004 4.441 6.944 1.00 88.75 164 VAL A O 1
ATOM 1298 N N . THR A 1 165 ? 2.231 4.451 6.990 1.00 88.00 165 THR A N 1
ATOM 1299 C CA . THR A 1 165 ? 2.304 5.891 6.695 1.00 88.00 165 THR A CA 1
ATOM 1300 C C . THR A 1 165 ? 2.314 6.154 5.200 1.00 88.00 165 THR A C 1
ATOM 1302 O O . THR A 1 165 ? 2.910 5.377 4.459 1.00 88.00 165 THR A O 1
ATOM 1305 N N . ASP A 1 166 ? 1.777 7.295 4.774 1.00 83.25 166 ASP A N 1
ATOM 1306 C CA . ASP A 1 166 ? 1.702 7.706 3.362 1.00 83.25 166 ASP A CA 1
ATOM 1307 C C . ASP A 1 166 ? 3.055 7.591 2.638 1.00 83.25 166 ASP A C 1
ATOM 1309 O O . ASP A 1 166 ? 3.141 7.121 1.505 1.00 83.25 166 ASP A O 1
ATOM 1313 N N . GLY A 1 167 ? 4.149 7.929 3.330 1.00 80.00 167 GLY A N 1
ATOM 1314 C CA . GLY A 1 167 ? 5.510 7.831 2.796 1.00 80.00 167 GLY A CA 1
ATOM 1315 C C . GLY A 1 167 ? 5.989 6.409 2.466 1.00 80.00 167 GLY A C 1
ATOM 1316 O O . GLY A 1 167 ? 6.954 6.273 1.714 1.00 80.00 167 GLY A O 1
ATOM 1317 N N . MET A 1 168 ? 5.349 5.365 3.007 1.00 80.94 168 MET A N 1
ATOM 1318 C CA . MET A 1 168 ? 5.638 3.969 2.652 1.00 80.94 168 MET A CA 1
ATOM 1319 C C . MET A 1 168 ? 5.112 3.653 1.253 1.00 80.94 168 MET A C 1
ATOM 1321 O O . MET A 1 168 ? 5.874 3.193 0.410 1.00 80.94 168 MET A O 1
ATOM 1325 N N . ILE A 1 169 ? 3.851 4.004 0.987 1.00 80.44 169 ILE A N 1
ATOM 1326 C CA . ILE A 1 169 ? 3.181 3.770 -0.298 1.00 80.44 169 ILE A CA 1
ATOM 1327 C C . ILE A 1 169 ? 3.710 4.705 -1.390 1.00 80.44 169 ILE A C 1
ATOM 1329 O O . ILE A 1 169 ? 3.916 4.296 -2.533 1.00 80.44 169 ILE A O 1
ATOM 1333 N N . LEU A 1 170 ? 3.982 5.965 -1.040 1.00 83.56 170 LEU A N 1
ATOM 1334 C CA . LEU A 1 170 ? 4.408 6.984 -1.996 1.00 83.56 170 LEU A CA 1
ATOM 1335 C C . LEU A 1 170 ? 5.654 6.562 -2.787 1.00 83.56 170 LEU A C 1
ATOM 1337 O O . LEU A 1 170 ? 5.752 6.845 -3.974 1.00 83.56 170 LEU A O 1
ATOM 1341 N N . ARG A 1 171 ? 6.601 5.849 -2.166 1.00 79.00 171 ARG A N 1
ATOM 1342 C CA . ARG A 1 171 ? 7.837 5.401 -2.836 1.00 79.00 171 ARG A CA 1
ATOM 1343 C C . ARG A 1 171 ? 7.569 4.494 -4.028 1.00 79.00 171 ARG A C 1
ATOM 1345 O O . ARG A 1 171 ? 8.258 4.608 -5.039 1.00 79.00 171 ARG A O 1
ATOM 1352 N N . GLU A 1 172 ? 6.593 3.613 -3.891 1.00 84.19 172 GLU A N 1
ATOM 1353 C CA . GLU A 1 172 ? 6.218 2.653 -4.919 1.00 84.19 172 GLU A CA 1
ATOM 1354 C C . GLU A 1 172 ? 5.393 3.332 -6.010 1.00 84.19 172 GLU A C 1
ATOM 1356 O O . GLU A 1 172 ? 5.674 3.147 -7.193 1.00 84.19 172 GLU A O 1
ATOM 1361 N N . ILE A 1 173 ? 4.485 4.237 -5.624 1.00 88.00 173 ILE A N 1
ATOM 1362 C CA . ILE A 1 173 ? 3.749 5.089 -6.567 1.00 88.00 173 ILE A CA 1
ATOM 1363 C C . ILE A 1 173 ? 4.713 5.910 -7.434 1.00 88.00 173 ILE A C 1
ATOM 1365 O O . ILE A 1 173 ? 4.531 5.986 -8.645 1.00 88.00 173 ILE A O 1
ATOM 1369 N N . LEU A 1 174 ? 5.773 6.488 -6.860 1.00 89.56 174 LEU A N 1
ATOM 1370 C CA . LEU A 1 174 ? 6.761 7.248 -7.637 1.00 89.56 174 LEU A CA 1
ATOM 1371 C C . LEU A 1 174 ? 7.497 6.384 -8.657 1.00 89.56 174 LEU A C 1
ATOM 1373 O O . LEU A 1 174 ? 7.776 6.847 -9.763 1.00 89.56 174 LEU A O 1
ATOM 1377 N N . THR A 1 175 ? 7.808 5.140 -8.297 1.00 90.25 175 THR A N 1
ATOM 1378 C CA . THR A 1 175 ? 8.388 4.177 -9.233 1.00 90.25 175 THR A CA 1
ATOM 1379 C C . THR A 1 175 ? 7.402 3.866 -10.360 1.00 90.25 175 THR A C 1
ATOM 1381 O O . THR A 1 175 ? 7.786 3.936 -11.525 1.00 90.25 175 THR A O 1
ATOM 1384 N N . ILE A 1 176 ? 6.131 3.607 -10.040 1.00 91.38 176 ILE A N 1
ATOM 1385 C CA . ILE A 1 176 ? 5.076 3.345 -11.030 1.00 91.38 176 ILE A CA 1
ATOM 1386 C C . ILE A 1 176 ? 4.917 4.532 -11.989 1.00 91.38 176 ILE A C 1
ATOM 1388 O O . ILE A 1 176 ? 4.985 4.346 -13.202 1.00 91.38 176 ILE A O 1
ATOM 1392 N N . ILE A 1 177 ? 4.781 5.756 -11.470 1.00 92.44 177 ILE A N 1
ATOM 1393 C CA . ILE A 1 177 ? 4.654 6.978 -12.282 1.00 92.44 177 ILE A CA 1
ATOM 1394 C C . ILE A 1 177 ? 5.858 7.130 -13.216 1.00 92.44 177 ILE A C 1
ATOM 1396 O O . ILE A 1 177 ? 5.699 7.410 -14.405 1.00 92.44 177 ILE A O 1
ATOM 1400 N N . ALA A 1 178 ? 7.069 6.915 -12.697 1.00 93.38 178 ALA A N 1
ATOM 1401 C CA . ALA A 1 178 ? 8.279 7.016 -13.497 1.00 93.38 178 ALA A CA 1
ATOM 1402 C C . ALA A 1 178 ? 8.332 5.964 -14.613 1.00 93.38 178 ALA A C 1
ATOM 1404 O O . ALA A 1 178 ? 8.740 6.288 -15.726 1.00 93.38 178 ALA A O 1
ATOM 1405 N N . MET A 1 179 ? 7.891 4.734 -14.342 1.00 92.12 179 MET A N 1
ATOM 1406 C CA . MET A 1 179 ? 7.814 3.665 -15.339 1.00 92.12 179 MET A CA 1
ATOM 1407 C C . MET A 1 179 ? 6.777 3.977 -16.423 1.00 92.12 179 MET A C 1
ATOM 1409 O O . MET A 1 179 ? 7.095 3.880 -17.608 1.00 92.12 179 MET A O 1
ATOM 1413 N N . ILE A 1 180 ? 5.583 4.445 -16.043 1.00 92.31 180 ILE A N 1
ATOM 1414 C CA . ILE A 1 180 ? 4.516 4.830 -16.984 1.00 92.31 180 ILE A CA 1
ATOM 1415 C C . ILE A 1 180 ? 4.999 5.927 -17.939 1.00 92.31 180 ILE A C 1
ATOM 1417 O O . ILE A 1 180 ? 4.807 5.827 -19.150 1.00 92.31 180 ILE A O 1
ATOM 1421 N N . GLN A 1 181 ? 5.696 6.941 -17.419 1.00 91.31 181 GLN A N 1
ATOM 1422 C CA . GLN A 1 181 ? 6.194 8.065 -18.216 1.00 91.31 181 GLN A CA 1
ATOM 1423 C C . GLN A 1 181 ? 7.184 7.644 -19.315 1.00 91.31 181 GLN A C 1
ATOM 1425 O O . GLN A 1 181 ? 7.377 8.364 -20.297 1.00 91.31 181 GLN A O 1
ATOM 1430 N N . THR A 1 182 ? 7.841 6.491 -19.167 1.00 86.69 182 THR A N 1
ATOM 1431 C CA . THR A 1 182 ? 8.793 5.993 -20.170 1.00 86.69 182 THR A CA 1
ATOM 1432 C C . THR A 1 182 ? 8.152 5.255 -21.338 1.00 86.69 182 THR A C 1
ATOM 1434 O O . THR A 1 182 ? 8.835 5.020 -22.335 1.00 86.69 182 THR A O 1
ATOM 1437 N N . GLY A 1 183 ? 6.852 4.960 -21.260 1.00 83.94 183 GLY A N 1
ATOM 1438 C CA . GLY A 1 183 ? 6.114 4.240 -22.292 1.00 83.94 183 GLY A CA 1
ATOM 1439 C C . GLY A 1 183 ? 6.386 2.735 -22.272 1.00 83.94 183 GLY A C 1
ATOM 1440 O O . GLY A 1 183 ? 6.553 2.133 -21.213 1.00 83.94 183 GLY A O 1
ATOM 1441 N N . ASN A 1 184 ? 6.400 2.107 -23.451 1.00 85.44 184 ASN A N 1
ATOM 1442 C CA . ASN A 1 184 ? 6.551 0.657 -23.551 1.00 85.44 184 ASN A CA 1
ATOM 1443 C C . ASN A 1 184 ? 7.961 0.200 -23.132 1.00 85.44 184 ASN A C 1
ATOM 1445 O O . ASN A 1 184 ? 8.966 0.553 -23.753 1.00 85.44 184 ASN A O 1
ATOM 1449 N N . ILE A 1 185 ? 8.014 -0.609 -22.078 1.00 88.81 185 ILE A N 1
ATOM 1450 C CA . ILE A 1 185 ? 9.245 -1.124 -21.469 1.00 88.81 185 ILE A CA 1
ATOM 1451 C C . ILE A 1 185 ? 9.619 -2.498 -22.028 1.00 88.81 185 ILE A C 1
ATOM 1453 O O . ILE A 1 185 ? 10.801 -2.847 -22.049 1.00 88.81 185 ILE A O 1
ATOM 1457 N N . PHE A 1 186 ? 8.650 -3.258 -22.530 1.00 89.25 186 PHE A N 1
ATOM 1458 C CA . PHE A 1 186 ? 8.885 -4.577 -23.099 1.00 89.25 186 PHE A CA 1
ATOM 1459 C C . PHE A 1 186 ? 9.196 -4.470 -24.594 1.00 89.25 186 PHE A C 1
ATOM 1461 O O . PHE A 1 186 ? 8.684 -3.603 -25.305 1.00 89.25 186 PHE A O 1
ATOM 1468 N N . TYR A 1 187 ? 10.058 -5.350 -25.096 1.00 88.62 187 TYR A N 1
ATOM 1469 C CA . TYR A 1 187 ? 10.277 -5.498 -26.533 1.00 88.62 187 TYR A CA 1
ATOM 1470 C C . TYR A 1 187 ? 10.237 -6.972 -26.918 1.00 88.62 187 TYR A C 1
ATOM 1472 O O . TYR A 1 187 ? 10.679 -7.835 -26.168 1.00 88.62 187 TYR A O 1
ATOM 1480 N N . ARG A 1 188 ? 9.709 -7.266 -28.108 1.00 88.00 188 ARG A N 1
ATOM 1481 C CA . ARG A 1 188 ? 9.469 -8.639 -28.564 1.00 88.00 188 ARG A CA 1
ATOM 1482 C C . ARG A 1 188 ? 10.151 -8.877 -29.917 1.00 88.00 188 ARG A C 1
ATOM 1484 O O . ARG A 1 188 ? 9.568 -8.557 -30.953 1.00 88.00 188 ARG A O 1
ATOM 1491 N N . PRO A 1 189 ? 11.396 -9.389 -29.941 1.00 85.75 189 PRO A N 1
ATOM 1492 C CA . PRO A 1 189 ? 12.092 -9.700 -31.189 1.00 85.75 189 PRO A CA 1
ATOM 1493 C C . PRO A 1 189 ? 11.360 -10.792 -31.971 1.00 85.75 189 PRO A C 1
ATOM 1495 O O . PRO A 1 189 ? 10.956 -11.788 -31.373 1.00 85.75 189 PRO A O 1
ATOM 1498 N N . HIS A 1 190 ? 11.247 -10.644 -33.295 1.00 82.88 190 HIS A N 1
ATOM 1499 C CA . HIS A 1 190 ? 10.529 -11.594 -34.157 1.00 82.88 190 HIS A CA 1
ATOM 1500 C C . HIS A 1 190 ? 11.045 -13.039 -34.016 1.00 82.88 190 HIS A C 1
ATOM 1502 O O . HIS A 1 190 ? 10.265 -13.978 -33.932 1.00 82.88 190 HIS A O 1
ATOM 1508 N N . GLU A 1 191 ? 12.360 -13.220 -33.895 1.00 86.50 191 GLU A N 1
ATOM 1509 C CA . GLU A 1 191 ? 12.995 -14.542 -33.776 1.00 86.50 191 GLU A CA 1
ATOM 1510 C C . GLU A 1 191 ? 12.803 -15.207 -32.405 1.00 86.50 191 GLU A C 1
ATOM 1512 O O . GLU A 1 191 ? 12.977 -16.415 -32.267 1.00 86.50 191 GLU A O 1
ATOM 1517 N N . LYS A 1 192 ? 12.469 -14.430 -31.367 1.00 85.38 192 LYS A N 1
ATOM 1518 C CA . LYS A 1 192 ? 12.406 -14.898 -29.970 1.00 85.38 192 LYS A CA 1
ATOM 1519 C C . LYS A 1 192 ? 11.061 -14.607 -29.310 1.00 85.38 192 LYS A C 1
ATOM 1521 O O . LYS A 1 192 ? 10.987 -14.528 -28.086 1.00 85.38 192 LYS A O 1
ATOM 1526 N N . GLN A 1 193 ? 9.996 -14.483 -30.102 1.00 82.50 193 GLN A N 1
ATOM 1527 C CA . GLN A 1 193 ? 8.651 -14.168 -29.611 1.00 82.50 193 GLN A CA 1
ATOM 1528 C C . GLN A 1 193 ? 8.189 -15.145 -28.523 1.00 82.50 193 GLN A C 1
ATOM 1530 O O . GLN A 1 193 ? 7.846 -14.707 -27.431 1.00 82.50 193 GLN A O 1
ATOM 1535 N N . ALA A 1 194 ? 8.301 -16.454 -28.770 1.00 82.19 194 ALA A N 1
ATOM 1536 C CA . ALA A 1 194 ? 7.900 -17.479 -27.804 1.00 82.19 194 ALA A CA 1
ATOM 1537 C C . ALA A 1 194 ? 8.698 -17.413 -26.486 1.00 82.19 194 ALA A C 1
ATOM 1539 O O . ALA A 1 194 ? 8.144 -17.627 -25.413 1.00 82.19 194 ALA A O 1
ATOM 1540 N N . GLN A 1 195 ? 9.992 -17.073 -26.546 1.00 80.88 195 GLN A N 1
ATOM 1541 C CA . GLN A 1 195 ? 10.826 -16.922 -25.347 1.00 80.88 195 GLN A CA 1
ATOM 1542 C C . GLN A 1 195 ? 10.461 -15.665 -24.552 1.00 80.88 195 GLN A C 1
ATOM 1544 O O . GLN A 1 195 ? 10.523 -15.686 -23.324 1.00 80.88 195 GLN A O 1
ATOM 1549 N N . ALA A 1 196 ? 10.091 -14.580 -25.237 1.00 79.00 196 ALA A N 1
ATOM 1550 C CA . ALA A 1 196 ? 9.636 -13.351 -24.598 1.00 79.00 196 ALA A CA 1
ATOM 1551 C C . ALA A 1 196 ? 8.295 -13.559 -23.881 1.00 79.00 196 ALA A C 1
ATOM 1553 O O . ALA A 1 196 ? 8.161 -13.166 -22.725 1.00 79.00 196 ALA A O 1
ATOM 1554 N N . ASP A 1 197 ? 7.353 -14.265 -24.512 1.00 77.56 197 ASP A N 1
ATOM 1555 C CA . ASP A 1 197 ? 6.047 -14.556 -23.908 1.00 77.56 197 ASP A CA 1
ATOM 1556 C C . ASP A 1 197 ? 6.177 -15.517 -22.721 1.00 77.56 197 ASP A C 1
ATOM 1558 O O . ASP A 1 197 ? 5.565 -15.317 -21.676 1.00 77.56 197 ASP A O 1
ATOM 1562 N N . GLN A 1 198 ? 7.040 -16.532 -22.833 1.00 69.19 198 GLN A N 1
ATOM 1563 C CA . GLN A 1 198 ? 7.315 -17.465 -21.738 1.00 69.19 198 GLN A CA 1
ATOM 1564 C C . GLN A 1 198 ? 8.026 -16.785 -20.553 1.00 69.19 198 GLN A C 1
ATOM 1566 O O . GLN A 1 198 ? 7.964 -17.267 -19.420 1.00 69.19 198 GLN A O 1
ATOM 1571 N N . LYS A 1 199 ? 8.701 -15.653 -20.794 1.00 65.88 199 LYS A N 1
ATOM 1572 C CA . LYS A 1 199 ? 9.325 -14.816 -19.761 1.00 65.88 199 LYS A CA 1
ATOM 1573 C C . LYS A 1 199 ? 8.412 -13.714 -19.223 1.00 65.88 199 LYS A C 1
ATOM 1575 O O . LYS A 1 199 ? 8.899 -12.872 -18.469 1.00 65.88 199 LYS A O 1
ATOM 1580 N N . ALA A 1 200 ? 7.098 -13.789 -19.447 1.00 63.78 200 ALA A N 1
ATOM 1581 C CA . ALA A 1 200 ? 6.084 -12.993 -18.744 1.00 63.78 200 ALA A CA 1
ATOM 1582 C C . ALA A 1 200 ? 5.989 -13.301 -17.226 1.00 63.78 200 ALA A C 1
ATOM 1584 O O . ALA A 1 200 ? 4.936 -13.181 -16.616 1.00 63.78 200 ALA A O 1
ATOM 1585 N N . LYS A 1 201 ? 7.106 -13.668 -16.583 1.00 70.88 201 LYS A N 1
ATOM 1586 C CA . LYS A 1 201 ? 7.240 -13.943 -15.146 1.00 70.88 201 LYS A CA 1
ATOM 1587 C C . LYS A 1 201 ? 6.889 -12.743 -14.271 1.00 70.88 201 LYS A C 1
ATOM 1589 O O . LYS A 1 201 ? 6.639 -12.913 -13.087 1.00 70.88 201 LYS A O 1
ATOM 1594 N N . PHE A 1 202 ? 6.939 -11.542 -14.840 1.00 74.00 202 PHE A N 1
ATOM 1595 C CA . PHE A 1 202 ? 6.624 -10.303 -14.138 1.00 74.00 202 PHE A CA 1
ATOM 1596 C C . PHE A 1 202 ? 5.159 -9.896 -14.277 1.00 74.00 202 PHE A C 1
ATOM 1598 O O . PHE A 1 202 ? 4.769 -8.926 -13.636 1.00 74.00 202 PHE A O 1
ATOM 1605 N N . PHE A 1 203 ? 4.372 -10.598 -15.103 1.00 78.25 203 PHE A N 1
ATOM 1606 C CA . PHE A 1 203 ? 2.957 -10.301 -15.271 1.00 78.25 203 PHE A CA 1
ATOM 1607 C C . PHE A 1 203 ? 2.219 -10.589 -13.966 1.00 78.25 203 PHE A C 1
ATOM 1609 O O . PHE A 1 203 ? 2.136 -11.736 -13.527 1.00 78.25 203 PHE A O 1
ATOM 1616 N N . GLN A 1 204 ? 1.712 -9.522 -13.360 1.00 76.44 204 GLN A N 1
ATOM 1617 C CA . GLN A 1 204 ? 0.882 -9.577 -12.168 1.00 76.44 204 GLN A CA 1
ATOM 1618 C C . GLN A 1 204 ? -0.589 -9.552 -12.598 1.00 76.44 204 GLN A C 1
ATOM 1620 O O . GLN A 1 204 ? -0.989 -8.601 -13.282 1.00 76.44 204 GLN A O 1
ATOM 1625 N N . PRO A 1 205 ? -1.406 -10.561 -12.237 1.00 70.38 205 PRO A N 1
ATOM 1626 C CA . PRO A 1 205 ? -2.827 -10.583 -12.589 1.00 70.38 205 PRO A CA 1
ATOM 1627 C C . PRO A 1 205 ? -3.608 -9.413 -11.973 1.00 70.38 205 PRO A C 1
ATOM 1629 O O . PRO A 1 205 ? -4.669 -9.051 -12.476 1.00 70.38 205 PRO A O 1
ATOM 1632 N N . GLU A 1 206 ? -3.077 -8.796 -10.919 1.00 67.81 206 GLU A N 1
ATOM 1633 C CA . GLU A 1 206 ? -3.653 -7.640 -10.236 1.00 67.81 206 GLU A CA 1
ATOM 1634 C C . GLU A 1 206 ? -3.485 -6.332 -11.039 1.00 67.81 206 GLU A C 1
AT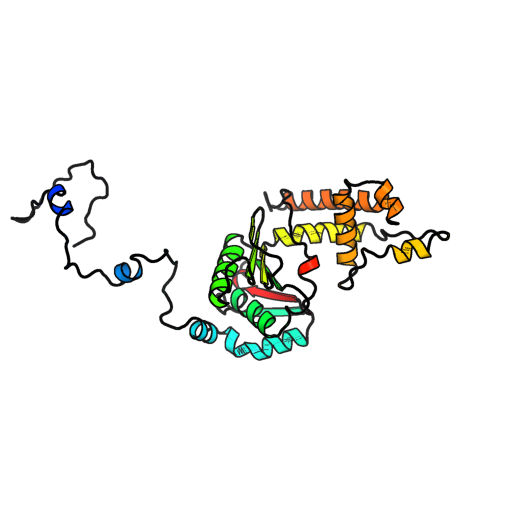OM 1636 O O . GLU A 1 206 ? -4.186 -5.357 -10.764 1.00 67.81 206 GLU A O 1
ATOM 1641 N N . GLY A 1 207 ? -2.597 -6.291 -12.049 1.00 79.69 207 GLY A N 1
ATOM 1642 C CA . GLY A 1 207 ? -2.578 -5.224 -13.056 1.00 79.69 207 GLY A CA 1
ATOM 1643 C C . GLY A 1 207 ? -1.210 -4.811 -13.617 1.00 79.69 207 GLY A C 1
ATOM 1644 O O . GLY A 1 207 ? -0.134 -5.102 -13.082 1.00 79.69 207 GLY A O 1
ATOM 1645 N N . ASP A 1 208 ? -1.262 -4.027 -14.699 1.00 84.06 208 ASP A N 1
ATOM 1646 C CA . ASP A 1 208 ? -0.082 -3.554 -15.438 1.00 84.06 208 ASP A CA 1
ATOM 1647 C C . ASP A 1 208 ? 0.831 -2.659 -14.592 1.00 84.06 208 ASP A C 1
ATOM 1649 O O . ASP A 1 208 ? 2.054 -2.758 -14.663 1.00 84.06 208 ASP A O 1
ATOM 1653 N N . HIS A 1 209 ? 0.269 -1.798 -13.741 1.00 87.00 209 HIS A N 1
ATOM 1654 C CA . HIS A 1 209 ? 1.062 -0.905 -12.890 1.00 87.00 209 HIS A CA 1
ATOM 1655 C C . HIS A 1 209 ? 1.956 -1.667 -11.904 1.00 87.00 209 HIS A C 1
ATOM 1657 O O . HIS A 1 209 ? 3.094 -1.262 -11.662 1.00 87.00 209 HIS A O 1
ATOM 1663 N N . LEU A 1 210 ? 1.482 -2.799 -11.381 1.00 82.75 210 LEU A N 1
ATOM 1664 C CA . LEU A 1 210 ? 2.268 -3.656 -10.494 1.00 82.75 210 LEU A CA 1
ATOM 1665 C C . LEU A 1 210 ? 3.280 -4.490 -11.258 1.00 82.75 210 LEU A C 1
ATOM 1667 O O . LEU A 1 210 ? 4.399 -4.661 -10.787 1.00 82.75 210 LEU A O 1
ATOM 1671 N N . THR A 1 211 ? 2.931 -4.924 -12.469 1.00 87.06 211 THR A N 1
ATOM 1672 C CA . THR A 1 211 ? 3.892 -5.526 -13.398 1.00 87.06 211 THR A CA 1
ATOM 1673 C C . THR A 1 211 ? 5.076 -4.578 -13.635 1.00 87.06 211 THR A C 1
ATOM 1675 O O . THR A 1 211 ? 6.234 -4.984 -13.535 1.00 87.06 211 THR A O 1
ATOM 1678 N N . LEU A 1 212 ? 4.813 -3.284 -13.864 1.00 89.25 212 LEU A N 1
ATOM 1679 C CA . LEU A 1 212 ? 5.859 -2.266 -14.024 1.00 89.25 212 LEU A CA 1
ATOM 1680 C C . LEU A 1 212 ? 6.717 -2.095 -12.763 1.00 89.25 212 LEU A C 1
ATOM 1682 O O . LEU A 1 212 ? 7.943 -1.992 -12.862 1.00 89.25 212 LEU A O 1
ATOM 1686 N N . LEU A 1 213 ? 6.090 -2.080 -11.585 1.00 88.12 213 LEU A N 1
ATOM 1687 C CA . LEU A 1 213 ? 6.796 -2.007 -10.307 1.00 88.12 213 LEU A CA 1
ATOM 1688 C C . LEU A 1 213 ? 7.699 -3.232 -10.092 1.00 88.12 213 LEU A C 1
ATOM 1690 O O . LEU A 1 213 ? 8.878 -3.068 -9.779 1.00 88.12 213 LEU A O 1
ATOM 1694 N N . ALA A 1 214 ? 7.179 -4.439 -10.330 1.00 87.81 214 ALA A N 1
ATOM 1695 C CA . ALA A 1 214 ? 7.908 -5.696 -10.190 1.00 87.81 214 ALA A CA 1
ATOM 1696 C C . ALA A 1 214 ? 9.142 -5.747 -11.102 1.00 87.81 214 ALA A C 1
ATOM 1698 O O . ALA A 1 214 ? 10.224 -6.138 -10.662 1.00 87.81 214 ALA A O 1
ATOM 1699 N N . VAL A 1 215 ? 9.012 -5.292 -12.354 1.00 89.94 215 VAL A N 1
ATOM 1700 C CA . VAL A 1 215 ? 10.145 -5.190 -13.288 1.00 89.94 215 VAL A CA 1
ATOM 1701 C C . VAL A 1 215 ? 11.209 -4.225 -12.767 1.00 89.94 215 VAL A C 1
ATOM 1703 O O . VAL A 1 215 ? 12.397 -4.550 -12.807 1.00 89.94 215 VAL A O 1
ATOM 1706 N N . TYR A 1 216 ? 10.812 -3.045 -12.275 1.00 91.25 216 TYR A N 1
ATOM 1707 C CA . TYR A 1 216 ? 11.767 -2.062 -11.760 1.00 91.25 216 TYR A CA 1
ATOM 1708 C C . TYR A 1 216 ? 12.504 -2.575 -10.517 1.00 91.25 216 TYR A C 1
ATOM 1710 O O . TYR A 1 216 ? 13.725 -2.437 -10.432 1.00 91.25 216 TYR A O 1
ATOM 1718 N N . GLU A 1 217 ? 11.792 -3.194 -9.573 1.00 89.62 217 GLU A N 1
ATOM 1719 C CA . GLU A 1 217 ? 12.401 -3.759 -8.363 1.00 89.62 217 GLU A CA 1
ATOM 1720 C C . GLU A 1 217 ? 13.319 -4.943 -8.688 1.00 89.62 217 GLU A C 1
ATOM 1722 O O . GLU A 1 217 ? 14.432 -5.021 -8.166 1.00 89.62 217 GLU A O 1
ATOM 1727 N N . ALA A 1 218 ? 12.937 -5.813 -9.628 1.00 89.94 218 ALA A N 1
ATOM 1728 C CA . ALA A 1 218 ? 13.804 -6.894 -10.088 1.00 89.94 218 ALA A CA 1
AT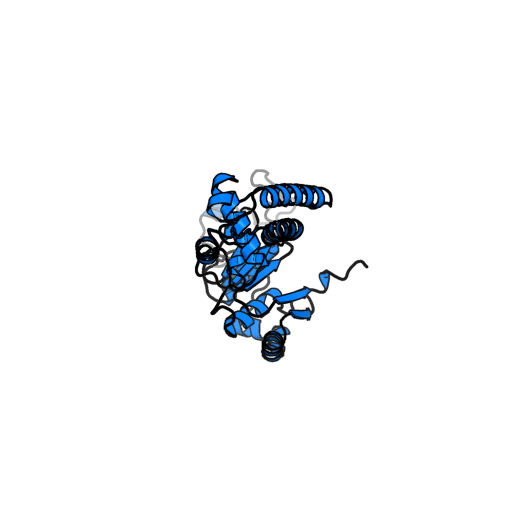OM 1729 C C . ALA A 1 218 ? 15.076 -6.360 -10.775 1.00 89.94 218 ALA A C 1
ATOM 1731 O O . ALA A 1 218 ? 16.175 -6.865 -10.527 1.00 89.94 218 ALA A O 1
ATOM 1732 N N . TRP A 1 219 ? 14.964 -5.300 -11.581 1.00 92.38 219 TRP A N 1
ATOM 1733 C CA . TRP A 1 219 ? 16.120 -4.638 -12.190 1.00 92.38 219 TRP A CA 1
ATOM 1734 C C . TRP A 1 219 ? 17.034 -3.986 -11.143 1.00 92.38 219 TRP A C 1
ATOM 1736 O O . TRP A 1 219 ? 18.260 -4.110 -11.219 1.00 92.38 219 TRP A O 1
ATOM 1746 N N . LYS A 1 220 ? 16.444 -3.329 -10.137 1.00 90.50 220 LYS A N 1
ATOM 1747 C CA . LYS A 1 220 ? 17.158 -2.732 -9.002 1.00 90.50 220 LYS A CA 1
ATOM 1748 C C . LYS A 1 220 ? 17.912 -3.791 -8.197 1.00 90.50 220 LYS A C 1
ATOM 1750 O O . LYS A 1 220 ? 19.091 -3.596 -7.910 1.00 90.50 220 LYS A O 1
ATOM 1755 N N . ALA A 1 221 ? 17.271 -4.919 -7.889 1.00 89.94 221 ALA A N 1
ATOM 1756 C CA . ALA A 1 221 ? 17.888 -6.045 -7.185 1.00 89.94 221 ALA A CA 1
ATOM 1757 C C . ALA A 1 221 ? 19.070 -6.650 -7.964 1.00 89.94 221 ALA A C 1
ATOM 1759 O O . ALA A 1 221 ? 20.028 -7.133 -7.368 1.00 89.94 221 ALA A O 1
ATOM 1760 N N . ASN A 1 222 ? 19.045 -6.556 -9.297 1.00 92.94 222 ASN A N 1
ATOM 1761 C CA . ASN A 1 222 ? 20.132 -6.968 -10.187 1.00 92.94 222 ASN A CA 1
ATOM 1762 C C . ASN A 1 222 ? 21.116 -5.822 -10.502 1.00 92.94 222 ASN A C 1
ATOM 1764 O O . ASN A 1 222 ? 21.705 -5.778 -11.585 1.00 92.94 222 ASN A O 1
ATOM 1768 N N . ASN A 1 223 ? 21.301 -4.883 -9.566 1.00 92.88 223 ASN A N 1
ATOM 1769 C CA . ASN A 1 223 ? 22.267 -3.780 -9.645 1.00 92.88 223 ASN A CA 1
ATOM 1770 C C . ASN A 1 223 ? 22.141 -2.922 -10.912 1.00 92.88 223 ASN A C 1
ATOM 1772 O O . ASN A 1 223 ? 23.141 -2.453 -11.457 1.00 92.88 223 ASN A O 1
ATOM 1776 N N . PHE A 1 224 ? 20.918 -2.723 -11.405 1.00 92.69 224 PHE A N 1
ATOM 1777 C CA . PHE A 1 224 ? 20.656 -1.940 -12.614 1.00 92.69 224 PHE A CA 1
ATOM 1778 C C . PHE A 1 224 ? 21.383 -2.475 -13.869 1.00 92.69 224 PHE A C 1
ATOM 1780 O O . PHE A 1 224 ? 21.738 -1.720 -14.782 1.00 92.69 224 PHE A O 1
ATOM 1787 N N . SER A 1 225 ? 21.598 -3.794 -13.932 1.00 93.50 225 SER A N 1
ATOM 1788 C CA . SER A 1 225 ? 22.347 -4.474 -14.992 1.00 93.50 225 SER A CA 1
ATOM 1789 C C . SER A 1 225 ? 21.702 -4.314 -16.376 1.00 93.50 225 SER A C 1
ATOM 1791 O O . SER A 1 225 ? 20.513 -4.558 -16.566 1.00 93.50 225 SER A O 1
ATOM 1793 N N . GLY A 1 226 ? 22.503 -3.910 -17.367 1.00 92.50 226 GLY A N 1
ATOM 1794 C CA . GLY A 1 226 ? 22.106 -3.874 -18.781 1.00 92.50 226 GLY A CA 1
ATOM 1795 C C . GLY A 1 226 ? 21.925 -5.271 -19.399 1.00 92.50 226 GLY A C 1
ATOM 1796 O O . GLY A 1 226 ? 20.907 -5.490 -20.055 1.00 92.50 226 GLY A O 1
ATOM 1797 N N . PRO A 1 227 ? 22.850 -6.226 -19.170 1.00 93.25 227 PRO A N 1
ATOM 1798 C CA . PRO A 1 227 ? 22.671 -7.623 -19.575 1.00 93.25 227 PRO A CA 1
ATOM 1799 C C . PRO A 1 227 ? 21.372 -8.249 -19.055 1.00 93.25 227 PRO A C 1
ATOM 1801 O O . PRO A 1 227 ? 20.655 -8.888 -19.821 1.00 93.25 227 PRO A O 1
ATOM 1804 N N . TRP A 1 228 ? 21.006 -7.974 -17.797 1.00 92.69 228 TRP A N 1
ATOM 1805 C CA . TRP A 1 228 ? 19.746 -8.450 -17.217 1.00 92.69 228 TRP A CA 1
ATOM 1806 C C . TRP A 1 228 ? 18.524 -7.976 -18.016 1.00 92.69 228 TRP A C 1
ATOM 1808 O O . TRP A 1 228 ? 17.595 -8.747 -18.249 1.00 92.69 228 TRP A O 1
ATOM 1818 N N . CYS A 1 229 ? 18.532 -6.728 -18.496 1.00 91.31 229 CYS A N 1
ATOM 1819 C CA . CYS A 1 229 ? 17.454 -6.195 -19.331 1.00 91.31 229 CYS A CA 1
ATOM 1820 C C . CYS A 1 229 ? 17.311 -6.983 -20.639 1.00 91.31 229 CYS A C 1
ATOM 1822 O O . CYS A 1 229 ? 16.197 -7.314 -21.038 1.00 91.31 229 CYS A O 1
ATOM 1824 N N . PHE A 1 230 ? 18.433 -7.315 -21.287 1.00 89.50 230 PHE A N 1
ATOM 1825 C CA . PHE A 1 230 ? 18.431 -8.087 -22.530 1.00 89.50 230 PHE A CA 1
ATOM 1826 C C . PHE A 1 230 ? 17.900 -9.507 -22.316 1.00 89.50 230 PHE A C 1
ATOM 1828 O O . PHE A 1 230 ? 17.082 -9.992 -23.095 1.00 89.50 230 PHE A O 1
ATOM 1835 N N . GLU A 1 231 ? 18.313 -10.161 -21.230 1.00 88.69 231 GLU A N 1
ATOM 1836 C CA . GLU A 1 231 ? 17.840 -11.501 -20.881 1.00 88.69 231 GLU A CA 1
ATOM 1837 C C . GLU A 1 231 ? 16.341 -11.540 -20.568 1.00 88.69 231 GLU A C 1
ATOM 1839 O O . GLU A 1 231 ? 15.694 -12.556 -20.827 1.00 88.69 231 GLU A O 1
ATOM 1844 N N . ASN A 1 232 ? 15.784 -10.457 -20.023 1.00 89.62 232 ASN A N 1
ATOM 1845 C CA . ASN A 1 232 ? 14.378 -10.362 -19.628 1.00 89.62 232 ASN A CA 1
ATOM 1846 C C . ASN A 1 232 ? 13.498 -9.627 -20.652 1.00 89.62 232 ASN A C 1
ATOM 1848 O O . ASN A 1 232 ? 12.341 -9.355 -20.355 1.00 89.62 232 ASN A O 1
ATOM 1852 N N . PHE A 1 233 ? 14.012 -9.338 -21.854 1.00 90.06 233 PHE A N 1
ATOM 1853 C CA . PHE A 1 233 ? 13.271 -8.654 -22.925 1.00 90.06 233 PHE A CA 1
ATOM 1854 C C . PHE A 1 233 ? 12.728 -7.270 -22.520 1.00 90.06 233 PHE A C 1
ATOM 1856 O O . PHE A 1 233 ? 11.662 -6.826 -22.956 1.00 90.06 233 PHE A O 1
ATOM 1863 N N . VAL A 1 234 ? 13.504 -6.564 -21.696 1.00 91.19 234 VAL A N 1
ATOM 1864 C CA . VAL A 1 234 ? 13.200 -5.224 -21.199 1.00 91.19 234 VAL A CA 1
ATOM 1865 C C . VAL A 1 234 ? 14.146 -4.189 -21.810 1.00 91.19 234 VAL A C 1
ATOM 1867 O O . VAL A 1 234 ? 15.351 -4.399 -21.952 1.00 91.19 234 VAL A O 1
ATOM 1870 N N . GLN A 1 235 ? 13.617 -3.023 -22.171 1.00 91.62 235 GLN A N 1
ATOM 1871 C CA . GLN A 1 235 ? 14.394 -1.938 -22.755 1.00 91.62 235 GLN A CA 1
ATOM 1872 C C . GLN A 1 235 ? 15.234 -1.214 -21.691 1.00 91.62 235 GLN A C 1
ATOM 1874 O O . GLN A 1 235 ? 14.729 -0.418 -20.897 1.00 91.62 235 GLN A O 1
ATOM 1879 N N . SER A 1 236 ? 16.558 -1.415 -21.718 1.00 92.19 236 SER A N 1
ATOM 1880 C CA . SER A 1 236 ? 17.475 -0.780 -20.754 1.00 92.19 236 SER A CA 1
ATOM 1881 C C . SER A 1 236 ? 17.440 0.756 -20.795 1.00 92.19 236 SER A C 1
ATOM 1883 O O . SER A 1 236 ? 17.596 1.395 -19.755 1.00 92.19 236 SER A O 1
ATOM 1885 N N . ARG A 1 237 ? 17.221 1.364 -21.971 1.00 92.44 237 ARG A N 1
ATOM 1886 C CA . ARG A 1 237 ? 17.128 2.830 -22.103 1.00 92.44 237 ARG A CA 1
ATOM 1887 C C . ARG A 1 237 ? 15.894 3.383 -21.389 1.00 92.44 237 ARG A C 1
ATOM 1889 O O . ARG A 1 237 ? 16.011 4.384 -20.688 1.00 92.44 237 ARG A O 1
ATOM 1896 N N . SER A 1 238 ? 14.754 2.708 -21.524 1.00 93.25 238 SER A N 1
ATOM 1897 C CA . SER A 1 238 ? 13.501 3.084 -20.863 1.00 93.25 238 SER A CA 1
ATOM 1898 C C . SER A 1 238 ? 13.642 2.984 -19.346 1.00 93.25 238 SER A C 1
ATOM 1900 O O . SER A 1 238 ? 13.369 3.954 -18.653 1.00 93.25 238 SER A O 1
ATOM 1902 N N . LEU A 1 239 ? 14.218 1.897 -18.822 1.00 93.00 239 LEU A N 1
ATOM 1903 C CA . LEU A 1 239 ? 14.474 1.758 -17.381 1.00 93.00 239 LEU A CA 1
ATOM 1904 C C . LEU A 1 239 ? 15.419 2.827 -16.813 1.00 93.00 239 LEU A C 1
ATOM 1906 O O . LEU A 1 239 ? 15.166 3.376 -15.740 1.00 93.00 239 LEU A O 1
ATOM 1910 N N . ARG A 1 240 ? 16.491 3.176 -17.537 1.00 94.00 240 ARG A N 1
ATOM 1911 C CA . ARG A 1 240 ? 17.382 4.278 -17.134 1.00 94.00 240 ARG A CA 1
ATOM 1912 C C . ARG A 1 240 ? 16.646 5.615 -17.111 1.00 94.00 240 ARG A C 1
ATOM 1914 O O . ARG A 1 240 ? 16.754 6.347 -16.134 1.00 94.00 240 ARG A O 1
ATOM 1921 N N . ARG A 1 241 ? 15.826 5.891 -18.128 1.00 93.81 241 ARG A N 1
ATOM 1922 C CA . ARG A 1 241 ? 14.974 7.084 -18.151 1.00 93.81 241 ARG A CA 1
ATOM 1923 C C . ARG A 1 241 ? 13.994 7.101 -16.975 1.00 93.81 241 ARG A C 1
ATOM 1925 O O . ARG A 1 241 ? 13.822 8.150 -16.364 1.00 93.81 241 ARG A O 1
ATOM 1932 N N . ALA A 1 242 ? 13.398 5.963 -16.620 1.00 94.38 242 ALA A N 1
ATOM 1933 C CA . ALA A 1 242 ? 12.504 5.856 -15.467 1.00 94.38 242 ALA A CA 1
ATOM 1934 C C . ALA A 1 242 ? 13.265 6.157 -14.169 1.00 94.38 242 ALA A C 1
ATOM 1936 O O . ALA A 1 242 ? 12.775 6.894 -13.317 1.00 94.38 242 ALA A O 1
ATOM 1937 N N . GLN A 1 243 ? 14.503 5.674 -14.037 1.00 93.25 243 GLN A N 1
ATOM 1938 C CA . GLN A 1 243 ? 15.361 6.003 -12.898 1.00 93.25 243 GLN A CA 1
ATOM 1939 C C . GLN A 1 243 ? 15.621 7.517 -12.794 1.00 93.25 243 GLN A C 1
ATOM 1941 O O . GLN A 1 243 ? 15.554 8.074 -11.696 1.00 93.25 243 GLN A O 1
ATOM 1946 N N . ASP A 1 244 ? 15.887 8.189 -13.914 1.00 93.31 244 ASP A N 1
ATOM 1947 C CA . ASP A 1 244 ? 16.129 9.634 -13.947 1.00 93.31 244 ASP A CA 1
ATOM 1948 C C . ASP A 1 244 ? 14.864 10.439 -13.619 1.00 93.31 244 ASP A C 1
ATOM 1950 O O . ASP A 1 244 ? 14.912 11.344 -12.783 1.00 93.31 244 ASP A O 1
ATOM 1954 N N . VAL A 1 245 ? 13.712 10.063 -14.186 1.00 93.44 245 VAL A N 1
ATOM 1955 C CA . VAL A 1 245 ? 12.406 10.658 -13.850 1.00 93.44 245 VAL A CA 1
ATOM 1956 C C . VAL A 1 245 ? 12.109 10.478 -12.362 1.00 93.44 245 VAL A C 1
ATOM 1958 O O . VAL A 1 245 ? 11.769 11.438 -11.675 1.00 93.44 245 VAL A O 1
ATOM 1961 N N . ARG A 1 246 ? 12.316 9.276 -11.816 1.00 91.69 246 ARG A N 1
ATOM 1962 C CA . ARG A 1 246 ? 12.120 8.999 -10.389 1.00 91.69 246 ARG A CA 1
ATOM 1963 C C . ARG A 1 246 ? 13.022 9.868 -9.507 1.00 91.69 246 ARG A C 1
ATOM 1965 O O . ARG A 1 246 ? 12.556 10.379 -8.491 1.00 91.69 246 ARG A O 1
ATOM 1972 N N . LYS A 1 247 ? 14.295 10.064 -9.876 1.00 90.50 247 LYS A N 1
ATOM 1973 C CA . LYS A 1 247 ? 15.222 10.971 -9.165 1.00 90.50 247 LYS A CA 1
ATOM 1974 C C . LYS A 1 247 ? 14.723 12.418 -9.186 1.00 90.50 247 LYS A C 1
ATOM 1976 O O . LYS A 1 247 ? 14.775 13.092 -8.159 1.00 90.50 247 LYS A O 1
ATOM 1981 N N . GLN A 1 248 ? 14.215 12.888 -10.325 1.00 91.31 248 GLN A N 1
ATOM 1982 C CA . GLN A 1 248 ? 13.631 14.226 -10.441 1.00 91.31 248 GLN A CA 1
ATOM 1983 C C . GLN A 1 248 ? 12.387 14.380 -9.560 1.00 91.31 248 GLN A C 1
ATOM 1985 O O . GLN A 1 248 ? 12.297 15.354 -8.817 1.00 91.31 248 GLN A O 1
ATOM 1990 N N . LEU A 1 249 ? 11.473 13.405 -9.585 1.00 89.19 249 LEU A N 1
ATOM 1991 C CA . LEU A 1 249 ? 10.265 13.415 -8.756 1.00 89.19 249 LEU A CA 1
ATOM 1992 C C . LEU A 1 249 ? 10.602 13.449 -7.262 1.00 89.19 249 LEU A C 1
ATOM 1994 O O . LEU A 1 249 ? 10.043 14.263 -6.532 1.00 89.19 249 LEU A O 1
ATOM 1998 N N . LEU A 1 250 ? 11.564 12.635 -6.815 1.00 85.19 250 LEU A N 1
ATOM 1999 C CA . LEU A 1 250 ? 12.052 12.687 -5.434 1.00 85.19 250 LEU A CA 1
ATOM 2000 C C . LEU A 1 250 ? 12.600 14.077 -5.081 1.00 85.19 250 LEU A C 1
ATOM 2002 O O . LEU A 1 250 ? 12.239 14.628 -4.047 1.00 85.19 250 LEU A O 1
ATOM 2006 N N . SER A 1 251 ? 13.394 14.685 -5.970 1.00 84.44 251 SER A N 1
ATOM 2007 C CA . SER A 1 251 ? 13.932 16.034 -5.753 1.00 84.44 251 SER A CA 1
ATOM 2008 C C . SER A 1 251 ? 12.849 17.115 -5.680 1.00 84.44 251 SER A C 1
ATOM 2010 O O . SER A 1 251 ? 13.003 18.076 -4.928 1.00 84.44 251 SER A O 1
ATOM 2012 N N . ILE A 1 252 ? 11.768 16.993 -6.455 1.00 85.50 252 ILE A N 1
ATOM 2013 C CA . ILE A 1 252 ? 10.633 17.925 -6.407 1.00 85.50 252 ILE A CA 1
ATOM 2014 C C . ILE A 1 252 ? 9.899 17.783 -5.073 1.00 85.50 252 ILE A C 1
ATOM 2016 O O . ILE A 1 252 ? 9.634 18.784 -4.413 1.00 85.50 252 ILE A O 1
ATOM 2020 N N . ILE A 1 253 ? 9.631 16.551 -4.637 1.00 79.56 253 ILE A N 1
ATOM 2021 C CA . ILE A 1 253 ? 8.926 16.298 -3.375 1.00 79.56 253 ILE A CA 1
ATOM 2022 C C . ILE A 1 253 ? 9.742 16.797 -2.178 1.00 79.56 253 ILE A C 1
ATOM 2024 O O . ILE A 1 253 ? 9.179 17.412 -1.273 1.00 79.56 253 ILE A O 1
ATOM 2028 N N . ASP A 1 254 ? 11.064 16.605 -2.195 1.00 74.75 254 ASP A N 1
ATOM 2029 C CA . ASP A 1 254 ? 11.951 17.137 -1.157 1.00 74.75 254 ASP A CA 1
ATOM 2030 C C . ASP A 1 254 ? 11.904 18.677 -1.088 1.00 74.75 254 ASP A C 1
ATOM 2032 O O . ASP A 1 254 ? 11.962 19.249 0.002 1.00 74.75 254 ASP A O 1
ATOM 2036 N N . ARG A 1 255 ? 11.749 19.365 -2.231 1.00 77.19 255 ARG A N 1
ATOM 2037 C CA . ARG A 1 255 ? 11.615 20.835 -2.291 1.00 77.19 255 ARG A CA 1
ATOM 2038 C C . ARG A 1 255 ? 10.248 21.335 -1.829 1.00 77.19 255 ARG A C 1
ATOM 2040 O O . ARG A 1 255 ? 10.174 22.401 -1.226 1.00 77.19 255 ARG A O 1
ATOM 2047 N N . CYS A 1 256 ? 9.180 20.580 -2.069 1.00 71.06 256 CYS A N 1
ATOM 2048 C CA . CYS A 1 256 ? 7.805 20.946 -1.710 1.00 71.06 256 CYS A CA 1
ATOM 2049 C C 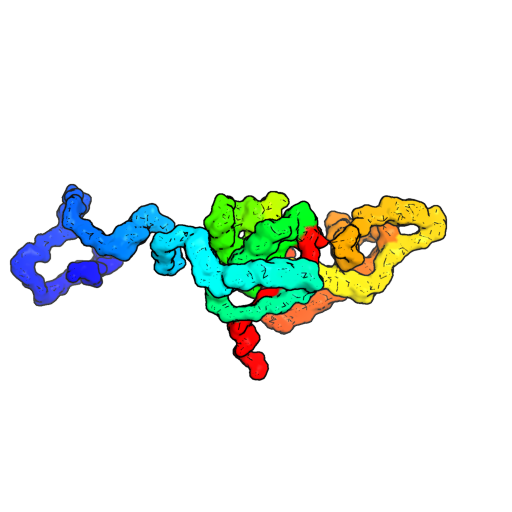. CYS A 1 256 ? 7.470 20.781 -0.207 1.00 71.06 256 CYS A C 1
ATOM 2051 O O . CYS A 1 256 ? 6.306 20.625 0.142 1.00 71.06 256 CYS A O 1
ATOM 2053 N N . GLN A 1 257 ? 8.462 20.853 0.692 1.00 52.59 257 GLN A N 1
ATOM 2054 C CA . GLN A 1 257 ? 8.305 20.779 2.156 1.00 52.59 257 GLN A CA 1
ATOM 2055 C C . GLN A 1 257 ? 7.741 19.456 2.710 1.00 52.59 257 GLN A C 1
ATOM 2057 O O . GLN A 1 257 ? 6.971 19.446 3.668 1.00 52.59 257 GLN A O 1
ATOM 2062 N N . MET A 1 258 ? 8.247 18.318 2.231 1.00 51.25 258 MET A N 1
ATOM 2063 C CA . MET A 1 258 ? 8.258 17.084 3.031 1.00 51.25 258 MET A CA 1
ATOM 2064 C C . MET A 1 258 ? 9.685 16.751 3.504 1.00 51.25 258 MET A C 1
ATOM 2066 O O . MET A 1 258 ? 10.257 15.739 3.084 1.00 51.25 258 MET A O 1
ATOM 2070 N N . PRO A 1 259 ? 10.314 17.599 4.349 1.00 40.88 259 PRO A N 1
ATOM 2071 C CA . PRO A 1 259 ? 11.701 17.407 4.742 1.00 40.88 259 PRO A CA 1
ATOM 2072 C C . PRO A 1 259 ? 11.861 16.086 5.495 1.00 40.88 259 PRO A C 1
ATOM 2074 O O . PRO A 1 259 ? 11.255 15.844 6.538 1.00 40.88 259 PRO A O 1
ATOM 2077 N N . GLY A 1 260 ? 12.709 15.216 4.949 1.00 50.72 260 GLY A N 1
ATOM 2078 C CA . GLY A 1 260 ? 13.092 13.976 5.600 1.00 50.72 260 GLY A CA 1
ATOM 2079 C C . GLY A 1 260 ? 12.048 12.870 5.514 1.00 50.72 260 GLY A C 1
ATOM 2080 O O . GLY A 1 260 ? 11.938 12.128 6.484 1.00 50.72 260 GLY A O 1
ATOM 2081 N N . VAL A 1 261 ? 11.362 12.680 4.374 1.00 52.50 261 VAL A N 1
ATOM 2082 C CA . VAL A 1 261 ? 10.466 11.526 4.093 1.00 52.50 261 VAL A CA 1
ATOM 2083 C C . VAL A 1 261 ? 11.168 10.361 3.349 1.00 52.50 261 VAL A C 1
ATOM 2085 O O . VAL A 1 261 ? 10.781 9.194 3.509 1.00 52.50 261 VAL A O 1
ATOM 2088 N N . PHE A 1 262 ? 12.342 10.583 2.738 1.00 54.38 262 PH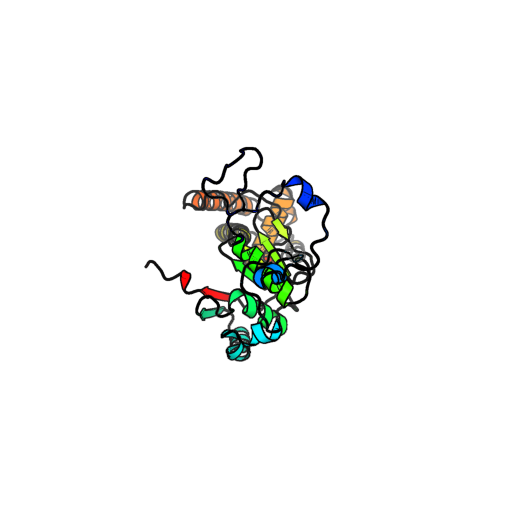E A N 1
ATOM 2089 C CA . PHE A 1 262 ? 12.996 9.578 1.882 1.00 54.38 262 PHE A CA 1
ATOM 2090 C C . PHE A 1 262 ? 14.477 9.305 2.231 1.00 54.38 262 PHE A C 1
ATOM 2092 O O . PHE A 1 262 ? 15.390 9.847 1.629 1.00 54.38 262 PHE A O 1
ATOM 2099 N N . LYS A 1 263 ? 14.748 8.410 3.190 1.00 46.09 263 LYS A N 1
ATOM 2100 C CA . LYS A 1 263 ? 15.984 7.594 3.182 1.00 46.09 263 LYS A CA 1
ATOM 2101 C C . LYS A 1 263 ? 15.557 6.170 2.892 1.00 46.09 263 LYS A C 1
ATOM 2103 O O . LYS A 1 263 ? 14.577 5.712 3.491 1.00 46.09 263 LYS A O 1
ATOM 2108 N N . GLU A 1 264 ? 16.264 5.523 1.975 1.00 48.56 264 GLU A N 1
ATOM 2109 C CA . GLU A 1 264 ? 16.029 4.130 1.618 1.00 48.56 264 GLU A CA 1
ATOM 2110 C C . GLU A 1 264 ? 16.112 3.264 2.877 1.00 48.56 264 GLU A C 1
ATOM 2112 O O . GLU A 1 264 ? 17.083 3.293 3.627 1.00 48.56 264 GLU A O 1
ATOM 2117 N N . SER A 1 265 ? 15.028 2.549 3.133 1.00 42.56 265 SER A N 1
ATOM 2118 C CA . SER A 1 265 ? 14.961 1.456 4.088 1.00 42.56 265 SER A CA 1
ATOM 2119 C C . SER A 1 265 ? 14.467 0.262 3.283 1.00 42.56 265 SER A C 1
ATOM 2121 O O . SER A 1 265 ? 13.581 0.472 2.446 1.00 42.56 265 SER A O 1
ATOM 2123 N N . PRO A 1 266 ? 15.018 -0.945 3.480 1.00 43.06 266 PRO A N 1
ATOM 2124 C CA . PRO A 1 266 ? 14.480 -2.138 2.848 1.00 43.06 266 PRO A CA 1
ATOM 2125 C C . PRO A 1 266 ? 13.051 -2.313 3.362 1.00 43.06 266 PRO A C 1
ATOM 2127 O O . PRO A 1 266 ? 12.838 -2.616 4.533 1.00 43.06 266 PRO A O 1
ATOM 2130 N N . ILE A 1 267 ? 12.080 -1.995 2.511 1.00 46.88 267 ILE A N 1
ATOM 2131 C CA . ILE A 1 267 ? 10.685 -2.342 2.746 1.00 46.88 267 ILE A CA 1
ATOM 2132 C C . ILE A 1 267 ? 10.628 -3.839 2.461 1.00 46.88 267 ILE A C 1
ATOM 2134 O O . ILE A 1 267 ? 11.033 -4.253 1.375 1.00 46.88 267 ILE A O 1
ATOM 2138 N N . LYS A 1 268 ? 10.242 -4.646 3.452 1.00 43.72 268 LYS A N 1
ATOM 2139 C CA . LYS A 1 268 ? 10.143 -6.096 3.255 1.00 43.72 268 LYS A CA 1
ATOM 2140 C C . LYS A 1 268 ? 8.892 -6.470 2.455 1.00 43.72 268 LYS A C 1
ATOM 2142 O O . LYS A 1 268 ? 8.951 -7.441 1.713 1.00 43.72 268 LYS A O 1
ATOM 2147 N N . ASP A 1 269 ? 7.863 -5.619 2.486 1.00 51.59 269 ASP A N 1
ATOM 2148 C CA . ASP A 1 269 ? 6.560 -5.904 1.882 1.00 51.59 269 ASP A CA 1
ATOM 2149 C C . ASP A 1 269 ? 6.098 -4.745 0.971 1.00 51.59 269 ASP A C 1
ATOM 2151 O O . ASP A 1 269 ? 5.858 -3.629 1.443 1.00 51.59 269 ASP A O 1
ATOM 2155 N N . SER A 1 270 ? 5.988 -5.006 -0.335 1.00 54.22 270 SER A N 1
ATOM 2156 C CA . SER A 1 270 ? 5.565 -4.044 -1.372 1.00 54.22 270 SER A CA 1
ATOM 2157 C C . SER A 1 270 ? 4.031 -3.900 -1.439 1.00 54.22 270 SER A C 1
ATOM 2159 O O . SER A 1 270 ? 3.306 -4.797 -1.010 1.00 54.22 270 SER A O 1
ATOM 2161 N N . LEU A 1 271 ? 3.517 -2.821 -2.053 1.00 57.09 271 LEU A N 1
ATOM 2162 C CA . LEU A 1 271 ? 2.139 -2.654 -2.556 1.00 57.09 271 LEU A CA 1
ATOM 2163 C C . LEU A 1 271 ? 1.575 -3.919 -3.209 1.00 57.09 271 LEU A C 1
ATOM 2165 O O . LEU A 1 271 ? 0.366 -4.128 -3.158 1.00 57.09 271 LEU A O 1
ATOM 2169 N N . MET A 1 272 ? 2.437 -4.766 -3.777 1.00 49.69 272 MET A N 1
ATOM 2170 C CA . MET A 1 272 ? 2.061 -6.063 -4.336 1.00 49.69 272 MET A CA 1
ATOM 2171 C C . MET A 1 272 ? 1.282 -6.964 -3.358 1.00 49.69 272 MET A C 1
ATOM 2173 O O . MET A 1 272 ? 0.425 -7.713 -3.806 1.00 49.69 272 MET A O 1
ATOM 2177 N N . GLU A 1 273 ? 1.481 -6.867 -2.038 1.00 50.47 273 GLU A N 1
ATOM 2178 C CA . GLU A 1 273 ? 0.730 -7.692 -1.069 1.00 50.47 273 GLU A CA 1
ATOM 2179 C C . GLU A 1 273 ? -0.665 -7.142 -0.718 1.00 50.47 273 GLU A C 1
ATOM 2181 O O . GLU A 1 273 ? -1.516 -7.857 -0.183 1.00 50.47 273 GLU A O 1
ATOM 2186 N N . PHE A 1 274 ? -0.920 -5.865 -1.008 1.00 51.47 274 PHE A N 1
ATOM 2187 C CA . PHE A 1 274 ? -2.175 -5.194 -0.662 1.00 51.47 274 PHE A CA 1
ATOM 2188 C C . PHE A 1 274 ? -3.278 -5.397 -1.714 1.00 51.47 274 PHE A C 1
ATOM 2190 O O . PHE A 1 274 ? -4.429 -5.029 -1.484 1.00 51.47 274 PHE A O 1
ATOM 2197 N N . LEU A 1 275 ? -2.951 -5.966 -2.879 1.00 45.72 275 LEU A N 1
ATOM 2198 C CA . LEU A 1 275 ? -3.777 -5.855 -4.090 1.00 45.72 275 LEU A CA 1
ATOM 2199 C C . LEU A 1 275 ? -4.660 -7.069 -4.413 1.00 45.72 275 LEU A C 1
ATOM 2201 O O . LEU A 1 275 ? -5.166 -7.198 -5.521 1.00 45.72 275 LEU A O 1
ATOM 2205 N N . GLY A 1 276 ? -4.962 -7.887 -3.404 1.00 38.56 276 GLY A N 1
ATOM 2206 C CA . GLY A 1 276 ? -6.007 -8.916 -3.483 1.00 38.56 276 GLY A CA 1
ATOM 2207 C C . GLY A 1 276 ? -7.399 -8.480 -3.001 1.00 38.56 276 GLY A C 1
ATOM 2208 O O . GLY A 1 276 ? -8.359 -9.240 -3.139 1.00 38.56 276 GLY A O 1
ATOM 2209 N N . CYS A 1 277 ? -7.533 -7.277 -2.431 1.00 41.47 277 CYS A N 1
ATOM 2210 C CA . CYS A 1 277 ? -8.808 -6.765 -1.922 1.00 41.47 277 CYS A CA 1
ATOM 2211 C C . CYS A 1 277 ? -9.585 -6.030 -3.033 1.00 41.47 277 CYS A C 1
ATOM 2213 O O . CYS A 1 277 ? -9.086 -5.064 -3.603 1.00 41.47 277 CYS A O 1
ATOM 2215 N N . GLN A 1 278 ? -10.826 -6.443 -3.319 1.00 36.72 278 GLN A N 1
ATOM 2216 C CA . GLN A 1 278 ? -11.674 -5.887 -4.394 1.00 36.72 278 GLN A CA 1
ATOM 2217 C C . GLN A 1 278 ? -12.238 -4.465 -4.150 1.00 36.72 278 GLN A C 1
ATOM 2219 O O . GLN A 1 278 ? -13.276 -4.115 -4.699 1.00 36.72 278 GLN A O 1
ATOM 2224 N N . GLY A 1 279 ? -11.579 -3.600 -3.380 1.00 43.03 279 GLY A N 1
ATOM 2225 C CA . GLY A 1 279 ? -12.090 -2.245 -3.160 1.00 43.03 279 GLY A CA 1
ATOM 2226 C C . GLY A 1 279 ? -11.107 -1.328 -2.451 1.00 43.03 279 GLY A C 1
ATOM 2227 O O . GLY A 1 279 ? -10.360 -1.753 -1.572 1.00 43.03 279 GLY A O 1
ATOM 2228 N N . THR A 1 280 ? -11.114 -0.049 -2.831 1.00 47.31 280 THR A N 1
ATOM 2229 C CA . THR A 1 280 ? -10.384 1.007 -2.119 1.00 47.31 280 THR A CA 1
ATOM 2230 C C . THR A 1 280 ? -11.373 1.834 -1.309 1.00 47.31 280 THR A C 1
ATOM 2232 O O . THR A 1 280 ? -12.245 2.503 -1.868 1.00 47.31 280 THR A O 1
ATOM 2235 N N . VAL A 1 281 ? -11.232 1.801 0.017 1.00 54.44 281 VAL A N 1
ATOM 2236 C CA . VAL A 1 281 ? -12.047 2.607 0.932 1.00 54.44 281 VAL A CA 1
ATOM 2237 C C . VAL A 1 281 ? -11.224 3.787 1.424 1.00 54.44 281 VAL A C 1
ATOM 2239 O O . VAL A 1 281 ? -10.305 3.630 2.228 1.00 54.44 281 VAL A O 1
ATOM 2242 N N . THR A 1 282 ? -11.574 4.983 0.959 1.00 49.41 282 THR A N 1
ATOM 2243 C CA . THR A 1 282 ? -10.930 6.219 1.409 1.00 49.41 282 THR A CA 1
ATOM 2244 C C . THR A 1 282 ? -11.701 6.774 2.601 1.00 49.41 282 THR A C 1
ATOM 2246 O O . THR A 1 282 ? -12.856 7.190 2.481 1.00 49.41 282 THR A O 1
ATOM 2249 N N . LEU A 1 283 ? -11.057 6.777 3.770 1.00 52.72 283 LEU A N 1
ATOM 2250 C CA . LEU A 1 283 ? -11.627 7.304 5.009 1.00 52.72 283 LEU A CA 1
ATOM 2251 C C . LEU A 1 283 ? -11.287 8.791 5.144 1.00 52.72 283 LEU A C 1
ATOM 2253 O O . LEU A 1 283 ? -10.140 9.142 5.418 1.00 52.72 283 LEU A O 1
ATOM 2257 N N . LEU A 1 284 ? -12.282 9.669 5.003 1.00 41.69 284 LEU A N 1
ATOM 2258 C CA . LEU A 1 284 ? -12.112 11.099 5.260 1.00 41.69 284 LEU A CA 1
ATOM 2259 C C . LEU A 1 284 ? -12.579 11.428 6.684 1.00 41.69 284 LEU A C 1
ATOM 2261 O O . LEU A 1 284 ? -13.726 11.189 7.067 1.00 41.69 284 LEU A O 1
ATOM 2265 N N . GLY A 1 285 ? -11.663 11.954 7.499 1.00 36.28 285 GLY A N 1
ATOM 2266 C CA . GLY A 1 285 ? -11.980 12.562 8.790 1.00 36.28 285 GLY A CA 1
ATOM 2267 C C . GLY A 1 285 ? -12.147 14.071 8.636 1.00 36.28 285 GLY A C 1
ATOM 2268 O O . GLY A 1 285 ? -11.308 14.718 8.012 1.00 36.28 285 GLY A O 1
ATOM 2269 N N . SER A 1 286 ? -13.191 14.643 9.242 1.00 32.78 286 SER A N 1
ATOM 2270 C CA . SER A 1 286 ? -13.525 16.078 9.175 1.00 32.78 286 SER A CA 1
ATOM 2271 C C . SER A 1 286 ? -12.437 17.033 9.700 1.00 32.78 286 SER A C 1
ATOM 2273 O O . SER A 1 286 ? -12.601 18.243 9.621 1.00 32.78 286 SER A O 1
ATOM 2275 N N . SER A 1 287 ? -11.307 16.536 10.208 1.00 31.16 287 SER A N 1
ATOM 2276 C CA . SER A 1 287 ? -10.150 17.358 10.580 1.00 31.16 287 SER A CA 1
ATOM 2277 C C . SER A 1 287 ? -9.324 17.861 9.386 1.00 31.16 287 SER A C 1
ATOM 2279 O O . SER A 1 287 ? -8.435 18.682 9.591 1.00 31.16 287 SER A O 1
ATOM 2281 N N . ALA A 1 288 ? -9.603 17.407 8.157 1.00 29.22 288 ALA A N 1
ATOM 2282 C CA . ALA A 1 288 ? -8.951 17.891 6.932 1.00 29.22 288 ALA A CA 1
ATOM 2283 C C . ALA A 1 288 ? -9.715 19.022 6.206 1.00 29.22 288 ALA A C 1
ATOM 2285 O O . ALA A 1 288 ? -9.206 19.562 5.229 1.00 29.22 288 ALA A O 1
ATOM 2286 N N . CYS A 1 289 ? -10.898 19.424 6.685 1.00 26.89 289 CYS A N 1
ATOM 2287 C CA . CYS A 1 289 ? -11.662 20.557 6.146 1.00 26.89 289 CYS A CA 1
ATOM 2288 C C . CYS A 1 289 ? -11.532 21.789 7.055 1.00 26.89 289 CYS A C 1
ATOM 2290 O O . CYS A 1 289 ? -12.519 22.311 7.560 1.00 26.89 289 CYS A O 1
ATOM 2292 N N . ALA A 1 290 ? -10.303 22.236 7.298 1.00 27.34 290 ALA A N 1
ATOM 2293 C CA . ALA A 1 290 ? -10.032 23.546 7.878 1.00 27.34 290 ALA A CA 1
ATOM 2294 C C . ALA A 1 290 ? -8.890 24.173 7.071 1.00 27.34 290 ALA A C 1
ATOM 2296 O O . ALA A 1 290 ? -7.722 23.895 7.339 1.00 27.34 290 ALA A O 1
ATOM 2297 N N . ASN A 1 291 ? -9.289 24.948 6.057 1.00 26.28 291 ASN A N 1
ATOM 2298 C CA . ASN A 1 291 ? -8.526 25.828 5.157 1.00 26.28 291 ASN A CA 1
ATOM 2299 C C . ASN A 1 291 ? -8.683 25.444 3.678 1.00 26.28 291 ASN A C 1
ATOM 2301 O O . ASN A 1 291 ? -7.759 24.933 3.048 1.00 26.28 291 ASN A O 1
ATOM 2305 N N . VAL A 1 292 ? -9.866 25.746 3.139 1.00 31.19 292 VAL A N 1
ATOM 2306 C CA . VAL A 1 292 ? -10.020 26.342 1.804 1.00 31.19 292 VAL A CA 1
ATOM 2307 C C . VAL A 1 292 ? -10.748 27.660 2.006 1.00 31.19 292 VAL A C 1
ATOM 2309 O O . VAL A 1 292 ? -11.692 27.653 2.830 1.00 31.19 292 VAL A O 1
#

Sequence (292 aa):
MLDSIPKNLNHTWKDPMPETGERHLAQELRGIRLSGYDMPEWKKDAYGKTLTFGQRSKLSIQEQRQSLPIYKLKKELVQAVHDNQVLVVIGETGSGKTTQVTQYLVEAGYTTKGKIGCTQPRRVAATSVAKGVAEEFGCRLREEVGYAIRFEDCTEPDTVVKYVTDGMILREILTIIAMIQTGNIFYRPHEKQAQADQKAKFFQPEGDHLTLLAVYEAWKANNFSGPWCFENFVQSRSLRRAQDVRKQLLSIIDRCQMPGVFKESPIKDSLMEFLGCQGTVTLLGSSACANV

pLDDT: mean 74.11, std 20.03, range [26.28, 94.38]

Secondary structure (DSSP, 8-state):
--S---S-TTS-PPPS---TT----TTGGGS---TT----HHHHHHTTS----S---SS-HHHHHHHSGGGGGHHHHHHHHHH-SEEEEEE-TTSSHHHHHHHHHHHTTGGGSSPEEEEESSHHHHHHHHHHHHHHHTSPBTTTEEEEETTEEE--TT--EEEEEHHHHHHHHHHHHHHHHT---B---GGGHHHHHHTGGG--TT-HHHHHHHHHHHHHHTTT-HHHHHHTTB-HHHHHHHHHHHHHHHHHHHHTT-TT-------SS-GGGGTTSS-EEEEEEGGG-S--